Protein AF-A0A956B098-F1 (afdb_monomer)

Sequence (189 aa):
MRRALLALALIGCGGAPGVPSAPAPASRSATVRVPPPVPIDARLVRRLASMPNAVKAAVDPRVGVLWIQVYTDTAGDDPHAGPDGVVRTAERLCGAALTPRLATLQRDLKARHGEGIDPQVTCDDPVCRYPAQMEYDLAGQLTFAHAPVGPRLVQVVQVEGGPVTPEFTSAAYAWAGQQIRALAGGRCP

Foldseek 3Di:
DDDDDDDDDDDDDDDDDDDDDDDDPPPDPPPPPQDPFDDQFVVLLVCLQPDPCSLVVQADQFAAAWEWEWAAQPPPPDPQQDPVRIHTDTDRDHDPRRVVVSVVVSNVSNVCVVPPVVFPFGDDPQKTWTAAPDQQGWTKIWGWDTDSVHTHGHYIYTYRHHPPDPVSVVVRVVVVVVSCVVCPPHTDD

Mean predicted aligned error: 11.61 Å

Radius of gyration: 31.31 Å; Cα contacts (8 Å, |Δi|>4): 283; chains: 1; bounding box: 67×52×110 Å

Nearest PDB structures (foldseek):
  3v5m-assembly1_A  TM=3.652E-01  e=2.842E+00  Klebsiella pneumoniae
  4fh2-assembly1_A  TM=3.760E-01  e=3.426E+00  Klebsiella pneumoniae
  2h10-assembly1_A  TM=2.691E-01  e=1.727E+00  Klebsiella pneumoniae
  1tdl-assembly1_A  TM=3.629E-01  e=4.130E+00  Klebsiella pneumoniae
  3opp-assembly1_A  TM=2.586E-01  e=1.433E+00  Klebsiella pneumoniae

Secondary structure (DSSP, 8-state):
---------------PPPPPPPPPPP-------PPPPPP-SHHHHHHHHHSTTHHHHTS-TTT-EEEEEEEE-SSS--TTB-TTSEEEEEEEE-HHHHHHHHHHHHHHHHHHHHTSS----EEETTEEEE--SSTTSEEEEEEEE--TTS-EEEEEEEEE-S-S-HHHHHHHHHHHHHHHHHTTT----

Structure (mmCIF, N/CA/C/O backbone):
data_AF-A0A956B098-F1
#
_entry.id   AF-A0A956B098-F1
#
loop_
_atom_site.group_PDB
_atom_site.id
_atom_site.type_symbol
_atom_site.label_atom_id
_atom_site.label_alt_id
_atom_site.label_comp_id
_atom_site.label_asym_id
_atom_site.label_entity_id
_atom_site.label_seq_id
_atom_site.pdbx_PDB_ins_code
_atom_site.Cartn_x
_atom_site.Cartn_y
_atom_site.Cartn_z
_atom_site.occupancy
_atom_site.B_iso_or_equiv
_atom_site.auth_seq_id
_atom_site.auth_comp_id
_atom_site.auth_asym_id
_atom_site.auth_atom_id
_atom_site.pdbx_PDB_model_num
ATOM 1 N N . MET A 1 1 ? -13.389 -34.965 91.125 1.00 44.25 1 MET A N 1
ATOM 2 C CA . MET A 1 1 ? -13.017 -34.328 89.842 1.00 44.25 1 MET A CA 1
ATOM 3 C C . MET A 1 1 ? -14.195 -34.407 88.881 1.00 44.25 1 MET A C 1
ATOM 5 O O . MET A 1 1 ? -14.448 -35.488 88.373 1.00 44.25 1 MET A O 1
ATOM 9 N N . ARG A 1 2 ? -14.927 -33.307 88.664 1.00 36.75 2 ARG A N 1
ATOM 10 C CA . ARG A 1 2 ? -15.819 -33.086 87.508 1.00 36.75 2 ARG A CA 1
ATOM 11 C C . ARG A 1 2 ? -16.117 -31.579 87.403 1.00 36.75 2 ARG A C 1
ATOM 13 O O . ARG A 1 2 ? -16.617 -30.982 88.348 1.00 36.75 2 ARG A O 1
ATOM 20 N N . ARG A 1 3 ? -15.691 -31.006 86.269 1.00 43.06 3 ARG A N 1
ATOM 21 C CA . ARG A 1 3 ? -16.050 -29.697 85.670 1.00 43.06 3 ARG A CA 1
ATOM 22 C C . ARG A 1 3 ? -17.565 -29.708 85.340 1.00 43.06 3 ARG A C 1
ATOM 24 O O . ARG A 1 3 ? -18.116 -30.801 85.290 1.00 43.06 3 ARG A O 1
ATOM 31 N N . ALA A 1 4 ? -18.326 -28.643 85.082 1.00 44.56 4 ALA A N 1
ATOM 32 C CA . ALA A 1 4 ? -18.143 -27.260 84.613 1.00 44.56 4 ALA A CA 1
ATOM 33 C C . ALA A 1 4 ? -19.398 -26.461 85.085 1.00 44.56 4 ALA A C 1
ATOM 35 O O . ALA A 1 4 ? -20.441 -27.079 85.275 1.00 44.56 4 ALA A O 1
ATOM 36 N N . LEU A 1 5 ? -19.365 -25.197 85.528 1.00 46.88 5 LEU A N 1
ATOM 37 C CA . LEU A 1 5 ? -19.162 -23.890 84.857 1.00 46.88 5 LEU A CA 1
ATOM 38 C C . LEU A 1 5 ? -20.118 -23.525 83.690 1.00 46.88 5 LEU A C 1
ATOM 40 O O . LEU A 1 5 ? -20.056 -24.138 82.632 1.00 46.88 5 LEU A O 1
ATOM 44 N N . LEU A 1 6 ? -20.852 -22.420 83.947 1.00 46.59 6 LEU A N 1
ATOM 45 C CA . LE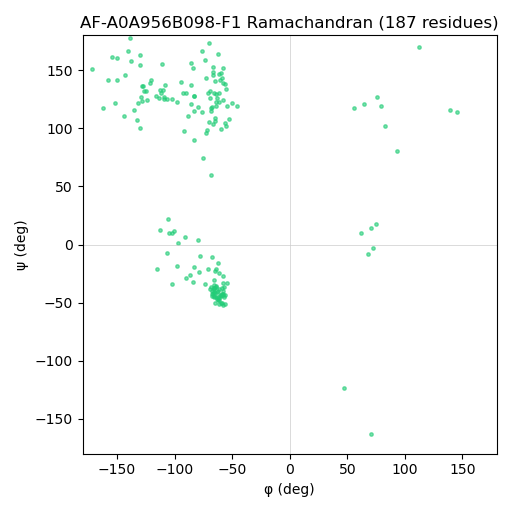U A 1 6 ? -21.567 -21.421 83.111 1.00 46.59 6 LEU A CA 1
ATOM 46 C C . LEU A 1 6 ? -22.772 -21.891 82.268 1.00 46.59 6 LEU A C 1
ATOM 48 O O . LEU A 1 6 ? -22.642 -22.810 81.477 1.00 46.59 6 LEU A O 1
ATOM 52 N N . ALA A 1 7 ? -24.008 -21.384 82.410 1.00 48.94 7 ALA A N 1
ATOM 53 C CA . ALA A 1 7 ? -24.584 -20.028 82.575 1.00 48.94 7 ALA A CA 1
ATOM 54 C C . ALA A 1 7 ? -24.705 -19.203 81.274 1.00 48.94 7 ALA A C 1
ATOM 56 O O . ALA A 1 7 ? -23.689 -18.884 80.669 1.00 48.94 7 ALA A O 1
ATOM 57 N N . LEU A 1 8 ? -25.960 -18.839 80.941 1.00 46.56 8 LEU A N 1
ATOM 58 C CA . LEU A 1 8 ? -26.520 -17.580 80.377 1.00 46.56 8 LEU A CA 1
ATOM 59 C C . LEU A 1 8 ? -27.702 -17.888 79.421 1.00 46.56 8 LEU A C 1
ATOM 61 O O . LEU A 1 8 ? -27.557 -18.676 78.497 1.00 46.56 8 LEU A O 1
ATOM 65 N N . ALA A 1 9 ? -28.934 -17.487 79.772 1.00 45.72 9 ALA A N 1
ATOM 66 C CA . ALA A 1 9 ? -29.613 -16.204 79.465 1.00 45.72 9 ALA A CA 1
ATOM 67 C C . ALA A 1 9 ? -30.262 -16.216 78.057 1.00 45.72 9 ALA A C 1
ATOM 69 O O . ALA A 1 9 ? -29.568 -16.296 77.056 1.00 45.72 9 ALA A O 1
ATOM 70 N N . LEU A 1 10 ? -31.588 -16.404 77.969 1.00 54.94 10 LEU A N 1
ATOM 71 C CA . LEU A 1 10 ? -32.648 -15.374 77.899 1.00 54.94 10 LEU A CA 1
ATOM 72 C C . LEU A 1 10 ? -32.775 -14.687 76.522 1.00 54.94 10 LEU A C 1
ATOM 74 O O . LEU A 1 10 ? -31.824 -14.082 76.046 1.00 54.94 10 LEU A O 1
ATOM 78 N N . ILE A 1 11 ? -34.009 -14.709 75.993 1.00 53.22 11 ILE A N 1
ATOM 79 C CA . ILE A 1 11 ? -34.767 -13.642 75.290 1.00 53.22 11 ILE A CA 1
ATOM 80 C C . ILE A 1 11 ? -35.532 -14.223 74.089 1.00 53.22 11 ILE A C 1
ATOM 82 O O . ILE A 1 11 ? -34.952 -14.712 73.124 1.00 53.22 11 ILE A O 1
ATOM 86 N N . GLY A 1 12 ? -36.863 -14.148 74.169 1.00 47.91 12 GLY A N 1
ATOM 87 C CA . GLY A 1 12 ? -37.760 -14.325 73.033 1.00 47.91 12 GLY A CA 1
ATOM 88 C C . GLY A 1 12 ? -37.967 -13.021 72.260 1.00 47.91 12 GLY A C 1
ATOM 89 O O . GLY A 1 12 ? -37.850 -11.943 72.826 1.00 47.91 12 GLY A O 1
ATOM 90 N N . CYS A 1 13 ? -38.330 -13.153 70.986 1.00 50.22 13 CYS A N 1
ATOM 91 C CA . CYS A 1 13 ? -39.018 -12.170 70.138 1.00 50.22 13 CYS A CA 1
ATOM 92 C C . CYS A 1 13 ? -39.794 -13.021 69.113 1.00 50.22 13 CYS A C 1
ATOM 94 O O . CYS A 1 13 ? -39.222 -13.920 68.510 1.00 50.22 13 CYS A O 1
ATOM 96 N N . GLY A 1 14 ? -41.116 -12.927 68.982 1.00 43.75 14 GLY A N 1
ATOM 97 C CA . GLY A 1 14 ? -41.810 -11.728 68.524 1.00 43.75 14 GLY A CA 1
ATOM 98 C C . GLY A 1 14 ? -41.989 -11.844 67.008 1.00 43.75 14 GLY A C 1
ATOM 99 O O . GLY A 1 14 ? -41.177 -11.324 66.253 1.00 43.75 14 GLY A O 1
ATOM 100 N N . GLY A 1 15 ? -43.001 -12.601 66.570 1.00 40.31 15 GLY A N 1
ATOM 101 C CA . GLY A 1 15 ? -43.320 -12.783 65.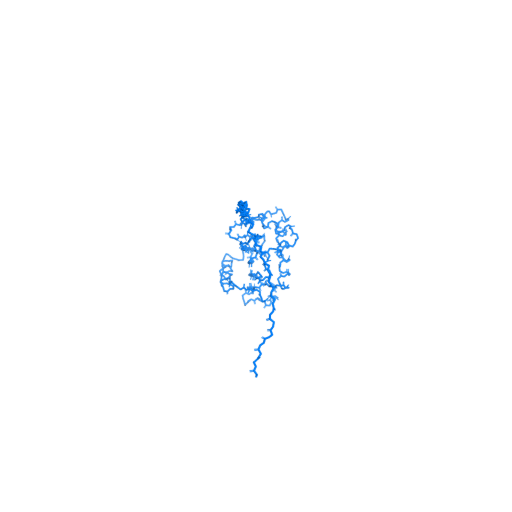153 1.00 40.31 15 GLY A CA 1
ATOM 102 C C . GLY A 1 15 ? -43.837 -11.483 64.543 1.00 40.31 15 GLY A C 1
ATOM 103 O O . GLY A 1 15 ? -44.896 -10.995 64.931 1.00 40.31 15 GLY A O 1
ATOM 104 N N . ALA A 1 16 ? -43.082 -10.921 63.602 1.00 51.78 16 ALA A N 1
ATOM 105 C CA . ALA A 1 16 ? -43.503 -9.778 62.804 1.00 51.78 16 ALA A CA 1
ATOM 106 C C . ALA A 1 16 ? -44.317 -10.253 61.581 1.00 51.78 16 ALA A C 1
ATOM 108 O O . ALA A 1 16 ? -43.923 -11.232 60.940 1.00 51.78 16 ALA A O 1
ATOM 109 N N . PRO A 1 17 ? -45.431 -9.586 61.225 1.00 50.19 17 PRO A N 1
ATOM 110 C CA . PRO A 1 17 ? -46.169 -9.892 60.006 1.00 50.19 17 PRO A CA 1
ATOM 111 C C . PRO A 1 17 ? -45.349 -9.485 58.774 1.00 50.19 17 PRO A C 1
ATOM 113 O O . PRO A 1 17 ? -44.801 -8.385 58.705 1.00 50.19 17 PRO A O 1
ATOM 116 N N . GLY A 1 18 ? -45.255 -10.396 57.803 1.00 42.50 18 GLY A N 1
ATOM 117 C CA . GLY A 1 18 ? -44.532 -10.186 56.553 1.00 42.50 18 GLY A CA 1
ATOM 118 C C . GLY A 1 18 ? -45.145 -9.059 55.721 1.00 42.50 18 GLY A C 1
ATOM 119 O O . GLY A 1 18 ? -46.333 -9.076 55.407 1.00 42.50 18 GLY A O 1
ATOM 120 N N . VAL A 1 19 ? -44.315 -8.085 55.352 1.00 55.59 19 VAL A N 1
ATOM 121 C CA . VAL A 1 19 ? -44.654 -7.041 54.380 1.00 55.59 19 VAL A CA 1
ATOM 122 C C . VAL A 1 19 ? -44.710 -7.686 52.986 1.00 55.59 19 VAL A C 1
ATOM 124 O O . VAL A 1 19 ? -43.762 -8.389 52.625 1.00 55.59 19 VAL A O 1
ATOM 127 N N . PRO A 1 20 ? -45.765 -7.471 52.178 1.00 54.91 20 PRO A N 1
ATOM 128 C CA . PRO A 1 20 ? -45.785 -7.961 50.807 1.00 54.91 20 PRO A CA 1
ATOM 129 C C . PRO A 1 20 ? -44.683 -7.272 49.996 1.00 54.91 20 PRO A C 1
ATOM 131 O O . PRO A 1 20 ? -44.664 -6.048 49.862 1.00 54.91 20 PRO A O 1
ATOM 134 N N . SER A 1 21 ? -43.746 -8.059 49.465 1.00 56.12 21 SER A N 1
ATOM 135 C CA . SER A 1 21 ? -42.711 -7.571 48.556 1.00 56.12 21 SER A CA 1
ATOM 136 C C . SER A 1 21 ? -43.353 -7.004 47.289 1.00 56.12 21 SER A C 1
ATOM 138 O O . SER A 1 21 ? -44.089 -7.700 46.590 1.00 56.12 21 SER A O 1
ATOM 140 N N . ALA A 1 22 ? -43.066 -5.737 46.987 1.00 63.03 22 ALA A N 1
ATOM 141 C CA . ALA A 1 22 ? -43.430 -5.126 45.716 1.00 63.03 22 ALA A CA 1
ATOM 142 C C . ALA A 1 22 ? -42.786 -5.904 44.547 1.00 63.03 22 ALA A C 1
ATOM 144 O O . ALA A 1 22 ? -41.646 -6.363 44.681 1.00 63.03 22 ALA A O 1
ATOM 145 N N . PRO A 1 23 ? -43.477 -6.061 43.402 1.00 58.75 23 PRO A N 1
ATOM 146 C CA . PRO A 1 23 ? -42.908 -6.734 42.242 1.00 58.75 23 PRO A CA 1
ATOM 147 C C . PRO A 1 23 ? -41.667 -5.979 41.753 1.00 58.75 23 PRO A C 1
ATOM 149 O O . PRO A 1 23 ? -41.689 -4.758 41.586 1.00 58.75 23 PRO A O 1
ATOM 152 N N . ALA A 1 24 ? -40.575 -6.716 41.541 1.00 63.91 24 ALA A N 1
ATOM 153 C CA . ALA A 1 24 ? -39.331 -6.166 41.022 1.00 63.91 24 ALA A CA 1
ATOM 154 C C . ALA A 1 24 ? -39.580 -5.463 39.671 1.00 63.91 24 ALA A C 1
ATOM 156 O O . ALA A 1 24 ? -40.321 -5.997 38.839 1.00 63.91 24 ALA A O 1
ATOM 157 N N . PRO A 1 25 ? -38.976 -4.285 39.418 1.00 60.91 25 PRO A N 1
ATOM 158 C CA . PRO A 1 25 ? -39.100 -3.623 38.129 1.00 60.91 25 PRO A CA 1
ATOM 159 C C . PRO A 1 25 ? -38.591 -4.563 37.035 1.00 60.91 25 PRO A C 1
ATOM 161 O O . PRO A 1 25 ? -37.466 -5.061 37.095 1.00 60.91 25 PRO A O 1
ATOM 164 N N . ALA A 1 26 ? -39.445 -4.827 36.044 1.00 58.62 26 ALA A N 1
ATOM 165 C CA . ALA A 1 26 ? -39.098 -5.652 34.899 1.00 58.62 26 ALA A CA 1
ATOM 166 C C . ALA A 1 26 ? -37.828 -5.095 34.242 1.00 58.62 26 ALA A C 1
ATOM 168 O O . ALA A 1 26 ? -37.807 -3.950 33.781 1.00 58.62 26 ALA A O 1
ATOM 169 N N . SER A 1 27 ? -36.771 -5.909 34.208 1.00 58.25 27 SER A N 1
ATOM 170 C CA . SER A 1 27 ? -35.561 -5.614 33.445 1.00 58.25 27 SER A CA 1
ATOM 171 C C . SER A 1 27 ? -35.947 -5.484 31.976 1.00 58.25 27 SER A C 1
ATOM 173 O O . SER A 1 27 ? -36.148 -6.477 31.281 1.00 58.25 27 SER A O 1
ATOM 175 N N . ARG A 1 28 ? -36.092 -4.246 31.495 1.00 59.91 28 ARG A N 1
ATOM 176 C CA . ARG A 1 28 ? -36.175 -3.976 30.061 1.00 59.91 28 ARG A CA 1
ATOM 177 C C . ARG A 1 28 ? -34.815 -4.325 29.476 1.00 59.91 28 ARG A C 1
ATOM 179 O O . ARG A 1 28 ? -33.862 -3.569 29.647 1.00 59.91 28 ARG A O 1
ATOM 186 N N . SER A 1 29 ? -34.727 -5.468 28.801 1.00 54.62 29 SER A N 1
ATOM 187 C CA . SER A 1 29 ? -33.615 -5.769 27.906 1.00 54.62 29 SER A CA 1
ATOM 188 C C . SER A 1 29 ? -33.521 -4.637 26.890 1.00 54.62 29 SER A C 1
ATOM 190 O O . SER A 1 29 ? -34.333 -4.540 25.972 1.00 54.62 29 SER A O 1
ATOM 192 N N . ALA A 1 30 ? -32.565 -3.732 27.089 1.00 63.25 30 ALA A N 1
ATOM 193 C CA . ALA A 1 30 ? -32.237 -2.741 26.086 1.00 63.25 30 ALA A CA 1
ATOM 194 C C . ALA A 1 30 ? -31.677 -3.504 24.885 1.00 63.25 30 ALA A C 1
ATOM 196 O O . ALA A 1 30 ? -30.583 -4.062 24.945 1.00 63.25 30 ALA A O 1
ATOM 197 N N . THR A 1 31 ? -32.444 -3.566 23.800 1.00 55.84 31 THR A N 1
ATOM 198 C CA . THR A 1 31 ? -31.924 -3.967 22.494 1.00 55.84 31 THR A CA 1
ATOM 199 C C . THR A 1 31 ? -30.766 -3.037 22.155 1.00 55.84 31 THR A C 1
ATOM 201 O O . THR A 1 31 ? -30.975 -1.865 21.834 1.00 55.84 31 THR A O 1
ATOM 204 N N . VAL A 1 32 ? -29.538 -3.546 22.270 1.00 67.94 32 VAL A N 1
ATOM 205 C CA . VAL A 1 32 ? -28.334 -2.842 21.833 1.00 67.94 32 VAL A CA 1
ATOM 206 C C . VAL A 1 32 ? -28.439 -2.709 20.321 1.00 67.94 32 VAL A C 1
ATOM 208 O O . VAL A 1 32 ? -28.325 -3.688 19.585 1.00 67.94 32 VAL A O 1
ATOM 211 N N . ARG A 1 33 ? -28.728 -1.496 19.849 1.00 60.78 33 ARG A N 1
ATOM 212 C CA . ARG A 1 33 ? -28.797 -1.201 18.421 1.00 60.78 33 ARG A CA 1
ATOM 213 C C . ARG A 1 33 ? -27.369 -1.221 17.883 1.00 60.78 33 ARG A C 1
ATOM 215 O O . ARG A 1 33 ? -26.631 -0.257 18.065 1.00 60.78 33 ARG A O 1
ATOM 222 N N . VAL A 1 34 ? -26.967 -2.338 17.279 1.00 66.12 34 VAL A N 1
ATOM 223 C CA . VAL A 1 34 ? -25.668 -2.445 16.608 1.00 66.12 34 VAL A CA 1
ATOM 224 C C . VAL A 1 34 ? -25.713 -1.518 15.389 1.00 66.12 34 VAL A C 1
ATOM 226 O O . VAL A 1 34 ? -26.597 -1.691 14.544 1.00 66.12 34 VAL A O 1
ATOM 229 N N . PRO A 1 35 ? -24.850 -0.490 15.304 1.00 64.06 35 PRO A N 1
ATOM 230 C CA . PRO A 1 35 ? -24.803 0.361 14.125 1.00 64.06 35 PRO A CA 1
ATOM 231 C C . PRO A 1 35 ? -24.431 -0.480 12.892 1.00 64.06 35 PRO A C 1
ATOM 233 O O . PRO A 1 35 ? -23.673 -1.445 13.024 1.00 64.06 35 PRO A O 1
ATOM 236 N N . PRO A 1 36 ? -24.954 -0.145 11.698 1.00 72.06 36 PRO A N 1
ATOM 237 C CA . PRO A 1 36 ? -24.564 -0.837 10.477 1.00 72.06 36 PRO A CA 1
ATOM 238 C C . PRO A 1 36 ? -23.049 -0.698 10.247 1.00 72.06 36 PRO A C 1
ATOM 240 O O . PRO A 1 36 ? -22.471 0.331 10.621 1.00 72.06 36 PRO A O 1
ATOM 243 N N . PRO A 1 37 ? -22.397 -1.708 9.641 1.00 78.19 37 PRO A N 1
ATOM 244 C CA . PRO A 1 37 ? -20.979 -1.628 9.328 1.00 78.19 37 PRO A CA 1
ATOM 245 C C . PRO A 1 37 ? -20.710 -0.423 8.423 1.00 78.19 37 PRO A C 1
ATOM 247 O O . PRO A 1 37 ? -21.481 -0.115 7.512 1.00 78.19 37 PRO A O 1
ATOM 250 N N . VAL A 1 38 ? -19.617 0.284 8.700 1.00 84.50 38 VAL A N 1
ATOM 251 C CA . VAL A 1 38 ? -19.190 1.414 7.873 1.00 84.50 38 VAL A CA 1
ATOM 252 C C . VAL A 1 38 ? -18.725 0.864 6.520 1.00 84.50 38 VAL A C 1
ATOM 254 O O . VAL A 1 38 ? -17.845 0.003 6.507 1.00 84.50 38 VAL A O 1
ATOM 257 N N . PRO A 1 39 ? -19.268 1.352 5.391 1.00 88.19 39 PRO A N 1
ATOM 258 C CA . PRO A 1 39 ? -18.914 0.833 4.077 1.00 88.19 39 PRO A CA 1
ATOM 259 C C . PRO A 1 39 ? -17.456 1.141 3.718 1.00 88.19 39 PRO A C 1
ATOM 261 O O . PRO A 1 39 ? -16.921 2.205 4.054 1.00 88.19 39 PRO A O 1
ATOM 264 N N . ILE A 1 40 ? -16.834 0.208 2.995 1.00 92.25 40 ILE A N 1
ATOM 265 C CA . ILE A 1 40 ? -15.535 0.391 2.346 1.00 92.25 40 ILE A CA 1
ATOM 266 C C . ILE A 1 40 ? -15.808 0.880 0.925 1.00 92.25 40 ILE A C 1
ATOM 268 O O . ILE A 1 40 ? -16.149 0.111 0.033 1.00 92.25 40 ILE A O 1
ATOM 272 N N . ASP A 1 41 ? -15.715 2.192 0.737 1.00 91.50 41 ASP A N 1
ATOM 273 C CA . ASP A 1 41 ? -16.040 2.862 -0.517 1.00 91.50 41 ASP A CA 1
ATOM 274 C C . ASP A 1 41 ? -15.019 3.964 -0.854 1.00 91.50 41 ASP A C 1
ATOM 276 O O . ASP A 1 41 ? -14.100 4.277 -0.090 1.00 91.50 41 ASP A O 1
ATOM 280 N N . ALA A 1 42 ? -15.195 4.613 -2.005 1.00 89.12 42 ALA A N 1
ATOM 281 C CA . ALA A 1 42 ? -14.328 5.718 -2.405 1.00 89.12 42 ALA A CA 1
ATOM 282 C C . ALA A 1 42 ? -14.379 6.903 -1.414 1.00 89.12 42 ALA A C 1
ATOM 284 O O . ALA A 1 42 ? -13.417 7.665 -1.316 1.00 89.12 42 ALA A O 1
ATOM 285 N N . ARG A 1 43 ? -15.465 7.070 -0.635 1.00 90.31 43 ARG A N 1
ATOM 286 C CA . ARG A 1 43 ? -15.548 8.115 0.404 1.00 90.31 43 ARG A CA 1
ATOM 287 C C . ARG A 1 43 ? -14.600 7.808 1.555 1.00 90.31 43 ARG A C 1
ATOM 289 O O . ARG A 1 43 ? -13.989 8.739 2.077 1.00 90.31 43 ARG A O 1
ATOM 296 N N . LEU A 1 44 ? -14.452 6.540 1.942 1.00 91.94 44 LEU A N 1
ATOM 297 C CA . LEU A 1 44 ? -13.447 6.122 2.915 1.00 91.94 44 LEU A CA 1
ATOM 298 C C . LEU A 1 44 ? -12.046 6.513 2.444 1.00 91.94 44 LEU A C 1
ATOM 300 O O . LEU A 1 44 ? -11.344 7.196 3.185 1.00 91.94 44 LEU A O 1
ATOM 304 N N . VAL A 1 45 ? -11.665 6.151 1.217 1.00 91.56 45 VAL A N 1
ATOM 305 C CA . VAL A 1 45 ? -10.327 6.460 0.682 1.00 91.56 45 VAL A CA 1
ATOM 306 C C . VAL A 1 45 ? -10.096 7.970 0.583 1.00 91.56 45 VAL A C 1
ATOM 308 O O . VAL A 1 45 ? -9.036 8.445 0.983 1.00 91.56 45 VAL A O 1
ATOM 311 N N . ARG A 1 46 ? -11.104 8.752 0.172 1.00 89.69 46 ARG A N 1
ATOM 312 C CA . ARG A 1 46 ? -11.028 10.224 0.208 1.00 89.69 46 ARG A CA 1
ATOM 313 C C . ARG A 1 46 ? -10.805 10.764 1.618 1.00 89.69 46 ARG A C 1
ATOM 315 O O . ARG A 1 46 ? -9.938 11.605 1.812 1.00 89.69 46 ARG A O 1
ATOM 322 N N . ARG A 1 47 ? -11.519 10.256 2.631 1.00 90.44 47 ARG A N 1
ATOM 323 C CA . ARG A 1 47 ? -11.262 10.651 4.031 1.00 90.44 47 ARG A CA 1
ATOM 324 C C . ARG A 1 47 ? -9.837 10.318 4.456 1.00 90.44 47 ARG A C 1
ATOM 326 O O . ARG A 1 47 ? -9.198 11.156 5.087 1.00 90.44 47 ARG A O 1
ATOM 333 N N . LEU A 1 48 ? -9.347 9.128 4.095 1.00 91.94 48 LEU A N 1
ATOM 334 C CA . LEU A 1 48 ? -7.964 8.741 4.357 1.00 91.94 48 LEU A CA 1
ATOM 335 C C . LEU A 1 48 ? -6.994 9.726 3.705 1.00 91.94 48 LEU A C 1
ATOM 337 O O . LEU A 1 48 ? -6.066 10.129 4.380 1.00 91.94 48 LEU A O 1
ATOM 341 N N . ALA A 1 49 ? -7.231 10.166 2.467 1.00 90.56 49 ALA A N 1
ATOM 342 C CA . ALA A 1 49 ? -6.387 11.126 1.751 1.00 90.56 49 ALA A CA 1
ATOM 343 C C . ALA A 1 49 ? -6.406 12.551 2.344 1.00 90.56 49 ALA A C 1
ATOM 345 O O . ALA A 1 49 ? -5.368 13.215 2.401 1.00 90.56 49 ALA A O 1
ATOM 346 N N . SER A 1 50 ? -7.571 13.035 2.783 1.00 88.38 50 SER A N 1
ATOM 347 C CA . SER A 1 50 ? -7.761 14.442 3.170 1.00 88.38 50 SER A CA 1
ATOM 348 C C . SER A 1 50 ? -7.474 14.732 4.643 1.00 88.38 50 SER A C 1
ATOM 350 O O . SER A 1 50 ? -7.103 15.856 4.984 1.00 88.38 50 SER A O 1
ATOM 352 N N . MET A 1 51 ? -7.670 13.758 5.535 1.00 89.88 51 MET A N 1
ATOM 353 C CA . MET A 1 51 ? -7.547 13.973 6.978 1.00 89.88 51 MET A CA 1
ATOM 354 C C . MET A 1 51 ? -6.132 13.646 7.482 1.00 89.88 51 MET A C 1
ATOM 356 O O . MET A 1 51 ? -5.628 12.548 7.229 1.00 89.88 51 MET A O 1
ATOM 360 N N . PRO A 1 52 ? -5.492 14.538 8.262 1.00 88.56 52 PRO A N 1
ATOM 361 C CA . PRO A 1 52 ? -4.206 14.244 8.884 1.00 88.56 52 PRO A CA 1
ATOM 362 C C . PRO A 1 52 ? -4.264 12.965 9.726 1.00 88.56 52 PRO A C 1
ATOM 364 O O . PRO A 1 52 ? -5.177 12.783 10.528 1.00 88.56 52 PRO A O 1
ATOM 367 N N . ASN A 1 53 ? -3.262 12.096 9.575 1.00 88.50 53 ASN A N 1
ATOM 368 C CA . ASN A 1 53 ? -3.121 10.832 10.310 1.00 88.50 53 ASN A CA 1
ATOM 369 C C . ASN A 1 53 ? -4.242 9.798 10.095 1.00 88.50 53 ASN A C 1
ATOM 371 O O . ASN A 1 53 ? -4.253 8.785 10.797 1.00 88.50 53 ASN A O 1
ATOM 375 N N . ALA A 1 54 ? -5.159 9.989 9.144 1.00 92.25 54 ALA A N 1
ATOM 376 C CA . ALA A 1 54 ? -6.278 9.067 8.958 1.00 92.25 54 ALA A CA 1
ATOM 377 C C . ALA A 1 54 ? -5.829 7.676 8.491 1.00 92.25 54 ALA A C 1
ATOM 379 O O . ALA A 1 54 ? -6.325 6.676 9.007 1.00 92.25 54 ALA A O 1
ATOM 380 N N . VAL A 1 55 ? -4.823 7.595 7.612 1.00 94.25 55 VAL A N 1
ATOM 381 C CA . VAL A 1 55 ? -4.192 6.318 7.233 1.00 94.25 55 VAL A CA 1
ATOM 382 C C . VAL A 1 55 ? -3.623 5.591 8.456 1.00 94.25 55 VAL A C 1
ATOM 384 O O . VAL A 1 55 ? -3.860 4.400 8.634 1.00 94.25 55 VAL A O 1
ATOM 387 N N . LYS A 1 56 ? -2.943 6.311 9.359 1.00 94.38 56 LYS A N 1
ATOM 388 C CA . LYS A 1 56 ? -2.416 5.736 10.608 1.00 94.38 56 LYS A CA 1
ATOM 389 C C . LYS A 1 56 ? -3.525 5.273 11.547 1.00 94.38 56 LYS A C 1
ATOM 391 O O . LYS A 1 56 ? -3.421 4.193 12.120 1.00 94.38 56 LYS A O 1
ATOM 396 N N . ALA A 1 57 ? -4.590 6.057 11.682 1.00 93.81 57 ALA A N 1
ATOM 397 C CA . ALA A 1 57 ? -5.741 5.704 12.505 1.00 93.81 57 ALA A CA 1
ATOM 398 C C . ALA A 1 57 ? -6.501 4.478 11.974 1.00 93.81 57 ALA A C 1
ATOM 400 O O . ALA A 1 57 ? -7.182 3.811 12.750 1.00 93.81 57 ALA A O 1
ATOM 401 N N . ALA A 1 58 ? -6.380 4.165 10.680 1.00 95.12 58 ALA A N 1
ATOM 402 C CA . ALA A 1 58 ? -6.994 2.995 10.066 1.00 95.12 58 ALA A CA 1
ATOM 403 C C . ALA A 1 58 ? -6.242 1.684 10.351 1.00 95.12 58 ALA A C 1
ATOM 405 O O . ALA A 1 58 ? -6.789 0.625 10.073 1.00 95.12 58 ALA A O 1
ATOM 406 N N . VAL A 1 59 ? -5.039 1.700 10.925 1.00 96.06 59 VAL A N 1
ATOM 407 C CA . VAL A 1 59 ? -4.276 0.471 11.193 1.00 96.06 59 VAL A CA 1
ATOM 408 C C . VAL A 1 59 ? -4.511 -0.039 12.615 1.00 96.06 59 VAL A C 1
ATOM 410 O O . VAL A 1 59 ? -4.541 0.739 13.567 1.00 96.06 59 VAL A O 1
ATOM 413 N N . ASP A 1 60 ? -4.629 -1.360 12.773 1.00 94.5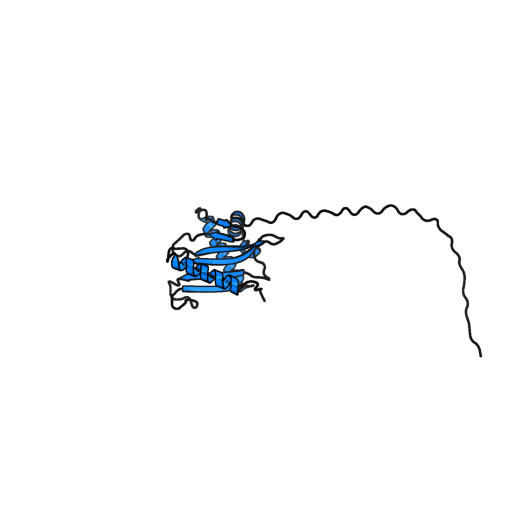0 60 ASP A N 1
ATOM 414 C CA . ASP A 1 60 ? -4.494 -2.009 14.081 1.00 94.50 60 ASP A CA 1
ATOM 415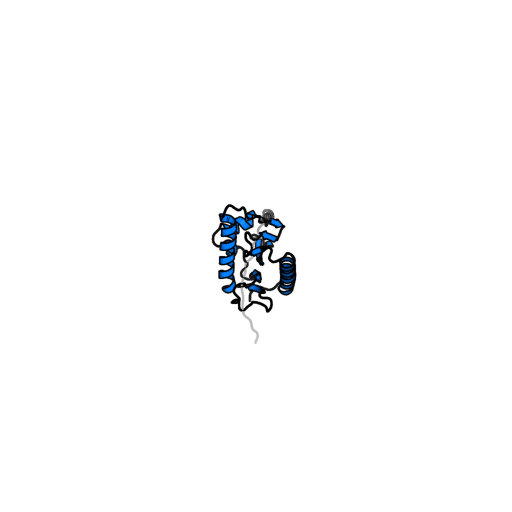 C C . ASP A 1 60 ? -3.001 -2.234 14.402 1.00 94.50 60 ASP A C 1
ATOM 417 O O . ASP A 1 60 ? -2.346 -3.029 13.720 1.00 94.50 60 ASP A O 1
ATOM 421 N N . PRO A 1 61 ? -2.437 -1.584 15.438 1.00 91.56 61 PRO A N 1
ATOM 422 C CA . PRO A 1 61 ? -1.018 -1.708 15.768 1.00 91.56 61 PRO A CA 1
ATOM 423 C C . PRO A 1 61 ? -0.597 -3.122 16.197 1.00 91.56 61 PRO A C 1
ATOM 425 O O . PRO A 1 61 ? 0.586 -3.435 16.114 1.00 91.56 61 PRO A O 1
ATOM 428 N N . ARG A 1 62 ? -1.528 -3.981 16.641 1.00 91.81 62 ARG A N 1
ATOM 429 C CA . ARG A 1 62 ? -1.234 -5.375 17.027 1.00 91.81 62 ARG A CA 1
ATOM 430 C C . ARG A 1 62 ? -1.102 -6.302 15.820 1.00 91.81 62 ARG A C 1
ATOM 432 O O . ARG A 1 62 ? -0.486 -7.360 15.910 1.00 91.81 62 ARG A O 1
ATOM 439 N N . VAL A 1 63 ? -1.714 -5.932 14.698 1.00 92.81 63 VAL A N 1
ATOM 440 C CA . VAL A 1 63 ? -1.722 -6.737 13.467 1.00 92.81 63 VAL A CA 1
ATOM 441 C C . VAL A 1 63 ? -0.729 -6.189 12.441 1.00 92.81 63 VAL A C 1
ATOM 443 O O . VAL A 1 63 ? -0.119 -6.966 11.700 1.00 92.81 63 VAL A O 1
ATOM 446 N N . GLY A 1 64 ? -0.549 -4.867 12.414 1.00 94.62 64 GLY A N 1
ATOM 447 C CA . GLY A 1 64 ? 0.253 -4.179 11.408 1.00 94.62 64 GLY A CA 1
ATOM 448 C C . GLY A 1 64 ? -0.411 -4.188 10.033 1.00 94.62 64 GLY A C 1
ATOM 449 O O . GLY A 1 64 ? -1.605 -4.461 9.901 1.00 94.62 64 GLY A O 1
ATOM 450 N N . VAL A 1 65 ? 0.378 -3.899 9.000 1.00 97.00 65 VAL A N 1
ATOM 451 C CA . VAL A 1 65 ? -0.068 -3.903 7.597 1.00 97.00 65 VAL A CA 1
ATOM 452 C C . VAL A 1 65 ? 0.829 -4.830 6.795 1.00 97.00 65 VAL A C 1
ATOM 454 O O . VAL A 1 65 ? 2.051 -4.742 6.897 1.00 97.00 65 VAL A O 1
ATOM 457 N N . LEU A 1 66 ? 0.234 -5.705 5.984 1.00 97.38 66 LEU A N 1
ATOM 458 C CA . LEU A 1 66 ? 0.976 -6.422 4.952 1.00 97.38 66 LEU A CA 1
ATOM 459 C C . LEU A 1 66 ? 1.248 -5.468 3.785 1.00 97.38 66 LEU A C 1
ATOM 461 O O . LEU A 1 66 ? 0.316 -5.022 3.117 1.00 97.38 66 LEU A O 1
ATOM 465 N N . TRP A 1 67 ? 2.513 -5.147 3.562 1.00 97.12 67 TRP A N 1
ATOM 466 C CA . TRP A 1 67 ? 2.960 -4.215 2.542 1.00 97.12 67 TRP A CA 1
ATOM 467 C C . TRP A 1 67 ? 3.672 -4.963 1.426 1.00 97.12 67 TRP A C 1
ATOM 469 O O . TRP A 1 67 ? 4.610 -5.715 1.685 1.00 97.12 67 TRP A O 1
ATOM 479 N N . ILE A 1 68 ? 3.211 -4.775 0.194 1.00 97.19 68 ILE A N 1
ATOM 480 C CA . ILE A 1 68 ? 3.750 -5.446 -0.985 1.00 97.19 68 ILE A CA 1
ATOM 481 C C . ILE A 1 68 ? 4.060 -4.395 -2.042 1.00 97.19 68 ILE A C 1
ATOM 483 O O . ILE A 1 68 ? 3.183 -3.602 -2.387 1.00 97.19 68 ILE A O 1
ATOM 487 N N . GLN A 1 69 ? 5.287 -4.398 -2.559 1.00 95.56 69 GLN A N 1
ATOM 488 C CA . GLN A 1 69 ? 5.707 -3.513 -3.646 1.00 95.56 69 GLN A CA 1
ATOM 489 C C . GLN A 1 69 ? 6.347 -4.315 -4.776 1.00 95.56 69 GLN A C 1
ATOM 491 O O . GLN A 1 69 ? 7.151 -5.215 -4.525 1.00 95.56 69 GLN A O 1
ATOM 496 N N . VAL A 1 70 ? 5.978 -3.976 -6.012 1.00 94.69 70 VAL A N 1
ATOM 497 C CA . VAL A 1 70 ? 6.602 -4.496 -7.232 1.00 94.69 70 VAL A CA 1
ATOM 498 C C . VAL A 1 70 ? 6.837 -3.344 -8.204 1.00 94.69 70 VAL A C 1
ATOM 500 O O . VAL A 1 70 ? 5.875 -2.727 -8.659 1.00 94.69 70 VAL A O 1
ATOM 503 N N . TYR A 1 71 ? 8.096 -3.048 -8.513 1.00 92.19 71 TYR A N 1
ATOM 504 C CA . TYR A 1 71 ? 8.478 -1.980 -9.442 1.00 92.19 71 TYR A CA 1
ATOM 505 C C . TYR A 1 71 ? 9.837 -2.262 -10.076 1.00 92.19 71 TYR A C 1
ATOM 507 O O . TYR A 1 71 ? 10.614 -3.071 -9.568 1.00 92.19 71 TYR A O 1
ATOM 515 N N . THR A 1 72 ? 10.111 -1.597 -11.186 1.00 90.44 72 THR A N 1
ATOM 516 C CA . THR A 1 72 ? 11.398 -1.647 -11.874 1.00 90.44 72 THR A CA 1
ATOM 517 C C . THR A 1 72 ? 12.367 -0.671 -11.213 1.00 90.44 72 THR A C 1
ATOM 519 O O . THR A 1 72 ? 12.056 0.507 -11.050 1.00 90.44 72 THR A O 1
ATOM 522 N N . ASP A 1 73 ? 13.552 -1.140 -10.833 1.00 88.44 73 ASP A N 1
ATOM 523 C CA . ASP A 1 73 ? 14.640 -0.267 -10.404 1.00 88.44 73 ASP A CA 1
ATOM 524 C C . ASP A 1 73 ? 15.384 0.266 -11.630 1.00 88.44 73 ASP A C 1
ATOM 526 O O . ASP A 1 73 ? 16.335 -0.329 -12.134 1.00 88.44 73 ASP A O 1
ATOM 530 N N . THR A 1 74 ? 14.927 1.410 -12.132 1.00 81.38 74 THR A N 1
ATOM 531 C CA . THR A 1 74 ? 15.542 2.072 -13.287 1.00 81.38 74 THR A CA 1
ATOM 532 C C . THR A 1 74 ? 16.907 2.684 -12.976 1.00 81.38 74 THR A C 1
ATOM 534 O O . THR A 1 74 ? 17.669 2.953 -13.901 1.00 81.38 74 THR A O 1
ATOM 537 N N . ALA A 1 75 ? 17.201 2.958 -11.700 1.00 82.88 75 ALA A N 1
ATOM 538 C CA . ALA A 1 75 ? 18.460 3.568 -11.278 1.00 82.88 75 ALA A CA 1
ATOM 539 C C . ALA A 1 75 ? 19.560 2.518 -11.048 1.00 82.88 75 ALA A C 1
ATOM 541 O O . ALA A 1 75 ? 20.736 2.827 -11.219 1.00 82.88 75 ALA A O 1
ATOM 542 N N . GLY A 1 76 ? 19.179 1.278 -10.724 1.00 83.19 76 GLY A N 1
ATOM 543 C CA . GLY A 1 76 ? 20.111 0.191 -10.415 1.00 83.19 76 GLY A CA 1
ATOM 544 C C . GLY A 1 76 ? 20.746 0.313 -9.027 1.00 83.19 76 GLY A C 1
ATOM 545 O O . GLY A 1 76 ? 21.787 -0.295 -8.777 1.00 83.19 76 GLY A O 1
ATOM 546 N N . ASP A 1 77 ? 20.144 1.117 -8.150 1.00 87.62 77 ASP A N 1
ATOM 547 C CA . ASP A 1 77 ? 20.662 1.450 -6.823 1.00 87.62 77 ASP A CA 1
ATOM 548 C C . ASP A 1 77 ? 19.888 0.748 -5.691 1.00 87.62 77 ASP A C 1
ATOM 550 O O . ASP A 1 77 ? 20.283 0.835 -4.523 1.00 87.62 77 ASP A O 1
ATOM 554 N N . ASP A 1 78 ? 18.778 0.064 -5.994 1.00 87.31 78 ASP A N 1
ATOM 555 C CA . ASP A 1 78 ? 17.953 -0.585 -4.982 1.00 87.31 78 ASP A CA 1
ATOM 556 C C . ASP A 1 78 ? 18.571 -1.932 -4.558 1.00 87.31 78 ASP A C 1
ATOM 558 O O . ASP A 1 78 ? 18.677 -2.863 -5.362 1.00 87.31 78 ASP A O 1
ATOM 562 N N . PRO A 1 79 ? 18.949 -2.105 -3.276 1.00 87.94 79 PRO A N 1
ATOM 563 C CA . PRO A 1 79 ? 19.572 -3.341 -2.800 1.00 87.94 79 PRO A CA 1
ATOM 564 C C . PRO A 1 79 ? 18.625 -4.551 -2.825 1.00 87.94 79 PRO A C 1
ATOM 566 O O . PRO A 1 79 ? 19.064 -5.680 -2.605 1.00 87.94 79 PRO A O 1
ATOM 569 N N . HIS A 1 80 ? 17.328 -4.332 -3.049 1.00 87.75 80 HIS A N 1
ATOM 570 C CA . HIS A 1 80 ? 16.316 -5.371 -3.192 1.00 87.75 80 HIS A CA 1
ATOM 571 C C . HIS A 1 80 ? 16.011 -5.713 -4.656 1.00 87.75 80 HIS A C 1
ATOM 573 O O . HIS A 1 80 ? 15.143 -6.559 -4.902 1.00 87.75 80 HIS A O 1
ATOM 579 N N . ALA A 1 81 ? 16.684 -5.077 -5.621 1.00 89.25 81 ALA A N 1
ATOM 580 C CA . ALA A 1 81 ? 16.509 -5.381 -7.032 1.00 89.25 81 ALA A CA 1
ATOM 581 C C . ALA A 1 81 ? 16.951 -6.820 -7.335 1.00 89.25 81 ALA A C 1
ATOM 583 O O . ALA A 1 81 ? 18.038 -7.271 -6.963 1.00 89.25 81 ALA A O 1
ATOM 584 N N . GLY A 1 82 ? 16.076 -7.563 -8.012 1.00 87.81 82 GLY A N 1
ATOM 585 C CA . GLY A 1 82 ? 16.410 -8.870 -8.555 1.00 87.81 82 GLY A CA 1
ATOM 586 C C . GLY A 1 82 ? 17.388 -8.776 -9.733 1.00 87.81 82 GLY A C 1
ATOM 587 O O . GLY A 1 82 ? 17.658 -7.691 -10.249 1.00 87.81 82 GLY A O 1
ATOM 588 N N . PRO A 1 83 ? 17.882 -9.922 -10.234 1.00 87.38 83 PRO A N 1
ATOM 589 C CA . PRO A 1 83 ? 18.739 -9.964 -11.424 1.00 87.38 83 PRO A CA 1
ATOM 590 C C . PRO A 1 83 ? 18.046 -9.444 -12.695 1.00 87.38 83 PRO A C 1
ATOM 592 O O . PRO A 1 83 ? 18.708 -9.174 -13.691 1.00 87.38 83 PRO A O 1
ATOM 595 N N . ASP A 1 84 ? 16.719 -9.326 -12.672 1.00 87.25 84 ASP A N 1
ATOM 596 C CA . ASP A 1 84 ? 15.882 -8.768 -13.730 1.00 87.25 84 ASP A CA 1
ATOM 597 C C . ASP A 1 84 ? 15.631 -7.257 -13.576 1.00 87.25 84 ASP A C 1
ATOM 599 O O . ASP A 1 84 ? 14.826 -6.703 -14.319 1.00 87.25 84 ASP A O 1
ATOM 603 N N . GLY A 1 85 ? 16.283 -6.592 -12.615 1.00 89.19 85 GLY A N 1
ATOM 604 C CA . GLY A 1 85 ? 16.080 -5.167 -12.337 1.00 89.19 85 GLY A CA 1
ATOM 605 C C . GLY A 1 85 ? 14.720 -4.857 -11.710 1.00 89.19 85 GLY A C 1
ATOM 606 O O . GLY A 1 85 ? 14.307 -3.704 -11.680 1.00 89.19 85 GLY A O 1
ATOM 607 N N . VAL A 1 86 ? 13.997 -5.869 -11.220 1.00 91.69 86 VAL A N 1
ATOM 608 C CA . VAL A 1 86 ? 12.683 -5.690 -10.596 1.00 91.69 86 VAL A CA 1
ATOM 609 C C . VAL A 1 86 ? 12.805 -5.878 -9.093 1.00 91.69 86 VAL A C 1
ATOM 611 O O . VAL A 1 86 ? 13.238 -6.924 -8.602 1.00 91.69 86 VAL A O 1
ATOM 614 N N . VAL A 1 87 ? 12.351 -4.879 -8.349 1.00 93.00 87 VAL A N 1
ATOM 615 C CA . VAL A 1 87 ? 12.214 -4.936 -6.900 1.00 93.00 87 VAL A CA 1
ATOM 616 C C . VAL A 1 87 ? 10.895 -5.612 -6.559 1.00 93.00 87 VAL A C 1
ATOM 618 O O . VAL A 1 87 ? 9.832 -5.234 -7.053 1.00 93.00 87 VAL A O 1
ATOM 621 N N . ARG A 1 88 ? 10.958 -6.632 -5.700 1.00 94.62 88 ARG A N 1
ATOM 622 C CA . ARG A 1 88 ? 9.788 -7.359 -5.194 1.00 94.62 88 ARG A CA 1
ATOM 623 C C . ARG A 1 88 ? 9.905 -7.510 -3.688 1.00 94.62 88 ARG A C 1
ATOM 625 O O . ARG A 1 88 ? 10.695 -8.315 -3.204 1.00 94.62 88 ARG A O 1
ATOM 632 N N . THR A 1 89 ? 9.104 -6.758 -2.943 1.00 95.81 89 THR A N 1
ATOM 633 C CA . THR A 1 89 ? 9.102 -6.802 -1.476 1.00 95.81 89 THR A CA 1
ATOM 634 C C . THR A 1 89 ? 7.722 -7.170 -0.951 1.00 95.81 89 THR A C 1
ATOM 636 O O . THR A 1 89 ? 6.698 -6.757 -1.494 1.00 95.81 89 THR A O 1
ATOM 639 N N . ALA A 1 90 ? 7.691 -8.013 0.078 1.00 96.56 90 ALA A N 1
ATOM 640 C CA . ALA A 1 90 ? 6.476 -8.398 0.780 1.00 96.56 90 ALA A CA 1
ATOM 641 C C . ALA A 1 90 ? 6.800 -8.560 2.262 1.00 96.56 90 ALA A C 1
ATOM 643 O O . ALA A 1 90 ? 7.518 -9.476 2.659 1.00 96.56 90 ALA A O 1
ATOM 644 N N . GLU A 1 91 ? 6.287 -7.652 3.082 1.00 95.44 91 GLU A N 1
ATOM 645 C CA . GLU A 1 91 ? 6.643 -7.570 4.492 1.00 95.44 91 GLU A CA 1
ATOM 646 C C . GLU A 1 91 ? 5.446 -7.185 5.355 1.00 95.44 91 GLU A C 1
ATOM 648 O O . GLU A 1 91 ? 4.577 -6.406 4.962 1.00 95.44 91 GLU A O 1
ATOM 653 N N . ARG A 1 92 ? 5.394 -7.726 6.575 1.00 96.19 92 ARG A N 1
ATOM 654 C CA . ARG A 1 92 ? 4.458 -7.246 7.589 1.00 96.19 92 ARG A CA 1
ATOM 655 C C . ARG A 1 92 ? 5.114 -6.116 8.361 1.00 96.19 92 ARG A C 1
ATOM 657 O O . ARG A 1 92 ? 6.034 -6.336 9.142 1.00 96.19 92 ARG A O 1
ATOM 664 N N . LEU A 1 93 ? 4.602 -4.912 8.162 1.00 95.44 93 LEU A N 1
ATOM 665 C CA . LEU A 1 93 ? 5.113 -3.718 8.805 1.00 95.44 93 LEU A CA 1
ATOM 666 C C . LEU A 1 93 ? 4.415 -3.461 10.137 1.00 95.44 93 LEU A C 1
ATOM 668 O O . LEU A 1 93 ? 3.184 -3.409 10.223 1.00 95.44 93 LEU A O 1
ATOM 672 N N . CYS A 1 94 ? 5.236 -3.238 11.161 1.00 94.81 94 CYS A N 1
ATOM 673 C CA . CYS A 1 94 ? 4.826 -3.045 12.547 1.00 94.81 94 CYS A CA 1
ATOM 674 C C . CYS A 1 94 ? 5.481 -1.797 13.153 1.00 94.81 94 CYS A C 1
ATOM 676 O O . CYS A 1 94 ? 6.562 -1.376 12.735 1.00 94.81 94 CYS A O 1
ATOM 678 N N . GLY A 1 95 ? 4.828 -1.210 14.161 1.00 91.62 95 GLY A N 1
ATOM 679 C CA . GLY A 1 95 ? 5.396 -0.159 15.013 1.00 91.62 95 GLY A CA 1
ATOM 680 C C . GLY A 1 95 ? 6.103 0.980 14.262 1.00 91.62 95 GLY A C 1
ATOM 681 O O . GLY A 1 95 ? 5.512 1.666 13.423 1.00 91.62 95 GLY A O 1
ATOM 682 N N . ALA A 1 96 ? 7.378 1.199 14.593 1.00 91.25 96 ALA A N 1
ATOM 683 C CA . ALA A 1 96 ? 8.180 2.290 14.042 1.00 91.25 96 ALA A CA 1
ATOM 684 C C . ALA A 1 96 ? 8.443 2.142 12.534 1.00 91.25 96 ALA A C 1
ATOM 686 O O . ALA A 1 96 ? 8.365 3.138 11.820 1.00 91.25 96 ALA A O 1
ATOM 687 N N . ALA A 1 97 ? 8.667 0.918 12.041 1.00 90.94 97 ALA A N 1
ATOM 688 C CA . ALA A 1 97 ? 8.918 0.651 10.620 1.00 90.94 97 ALA A CA 1
ATOM 689 C C . ALA A 1 97 ? 7.697 0.966 9.739 1.00 90.94 97 ALA A C 1
ATOM 691 O O . ALA A 1 97 ? 7.828 1.399 8.597 1.00 90.94 97 ALA A O 1
ATOM 692 N N . LEU A 1 98 ? 6.492 0.817 10.295 1.00 93.44 98 LEU A N 1
ATOM 693 C CA . LEU A 1 98 ? 5.248 1.116 9.594 1.00 93.44 98 LEU A CA 1
ATOM 694 C C . LEU A 1 98 ? 4.997 2.626 9.429 1.00 93.44 98 LEU A C 1
ATOM 696 O O . LEU A 1 98 ? 4.429 3.064 8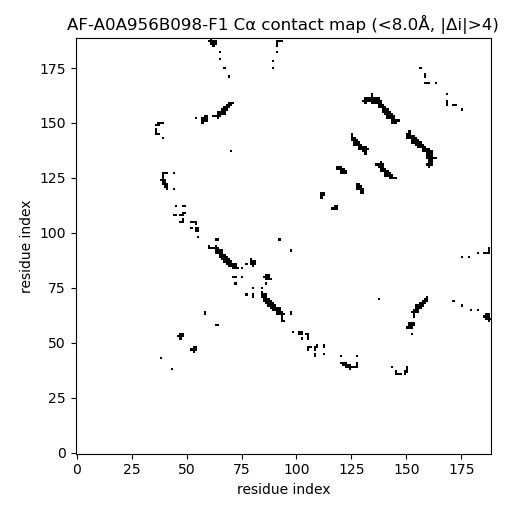.431 1.00 93.44 98 LEU A O 1
ATOM 700 N N . THR A 1 99 ? 5.412 3.440 10.399 1.00 92.31 99 THR A N 1
ATOM 701 C CA . THR A 1 99 ? 5.101 4.879 10.433 1.00 92.31 99 THR A CA 1
ATOM 702 C C . THR A 1 99 ? 5.539 5.653 9.177 1.00 92.31 99 THR A C 1
ATOM 704 O O . THR A 1 99 ? 4.688 6.345 8.609 1.00 92.31 99 THR A O 1
ATOM 707 N N . PRO A 1 100 ? 6.796 5.557 8.695 1.00 93.50 100 PRO A N 1
ATOM 708 C CA . PRO A 1 100 ? 7.208 6.272 7.488 1.00 93.50 100 PRO A CA 1
ATOM 709 C C . PRO A 1 100 ? 6.446 5.796 6.244 1.00 93.50 100 PRO A C 1
ATOM 711 O O . PRO A 1 100 ? 6.078 6.613 5.403 1.00 93.50 100 PRO A O 1
ATOM 714 N N . ARG A 1 101 ? 6.124 4.499 6.153 1.00 94.50 101 ARG A N 1
ATOM 715 C CA . ARG A 1 101 ? 5.367 3.927 5.028 1.00 94.50 101 ARG A CA 1
ATOM 716 C C . ARG A 1 101 ? 3.933 4.451 4.981 1.00 94.50 101 ARG A C 1
ATOM 718 O O . ARG A 1 101 ? 3.463 4.858 3.923 1.00 94.50 101 ARG A O 1
ATOM 725 N N . LEU A 1 102 ? 3.268 4.554 6.133 1.00 94.94 102 LEU A N 1
ATOM 726 C CA . LEU A 1 102 ? 1.939 5.165 6.228 1.00 94.94 102 LEU A CA 1
ATOM 727 C C . LEU A 1 102 ? 1.952 6.656 5.874 1.00 94.94 102 LEU A C 1
ATOM 729 O O . LEU A 1 102 ? 1.006 7.138 5.255 1.00 94.94 102 LEU A O 1
ATOM 733 N N . ALA A 1 103 ? 3.006 7.387 6.250 1.00 92.88 103 ALA A N 1
ATOM 734 C CA . ALA A 1 103 ? 3.161 8.791 5.877 1.00 92.88 103 ALA A CA 1
ATOM 735 C C . ALA A 1 103 ? 3.350 8.962 4.362 1.00 92.88 103 ALA A C 1
ATOM 737 O O . ALA A 1 103 ? 2.746 9.856 3.771 1.00 92.88 103 ALA A O 1
ATOM 738 N N . THR A 1 104 ? 4.135 8.090 3.723 1.00 92.50 104 THR A N 1
ATOM 739 C CA . THR A 1 104 ? 4.261 8.061 2.260 1.00 92.50 104 THR A CA 1
ATOM 740 C C . THR A 1 104 ? 2.922 7.757 1.599 1.00 92.50 104 THR A C 1
ATOM 742 O O . THR A 1 104 ? 2.456 8.584 0.827 1.00 92.50 104 THR A O 1
ATOM 745 N N . LEU A 1 105 ? 2.215 6.699 2.007 1.00 93.31 105 LEU A N 1
ATOM 746 C CA . LEU A 1 105 ? 0.889 6.394 1.457 1.00 93.31 105 LEU A CA 1
ATOM 747 C C . LEU A 1 105 ? -0.115 7.537 1.647 1.00 93.31 105 LEU A C 1
ATOM 749 O O . LEU A 1 105 ? -0.880 7.841 0.741 1.00 93.31 105 LEU A O 1
ATOM 753 N N . GLN A 1 106 ? -0.113 8.205 2.801 1.00 92.56 106 GLN A N 1
ATOM 754 C CA . GLN A 1 106 ? -0.951 9.383 3.032 1.00 92.56 106 GLN A CA 1
ATOM 755 C C . GLN A 1 106 ? -0.650 10.507 2.029 1.00 92.56 106 GLN A C 1
ATOM 757 O O . GLN A 1 106 ? -1.582 11.148 1.542 1.00 92.56 106 GLN A O 1
ATOM 762 N N . ARG A 1 107 ? 0.633 10.768 1.736 1.00 89.94 107 ARG A N 1
ATOM 763 C CA . ARG A 1 107 ? 1.040 11.765 0.735 1.00 89.94 107 ARG A CA 1
ATOM 764 C C . ARG A 1 107 ? 0.616 11.345 -0.665 1.00 89.94 107 ARG A C 1
ATOM 766 O O . ARG A 1 107 ? 0.039 12.174 -1.357 1.00 89.94 107 ARG A O 1
ATOM 773 N N . ASP A 1 108 ? 0.814 10.084 -1.029 1.00 88.25 108 ASP A N 1
ATOM 774 C CA . ASP A 1 108 ? 0.448 9.558 -2.347 1.00 88.25 108 ASP A CA 1
ATOM 775 C C . ASP A 1 108 ? -1.066 9.652 -2.569 1.00 88.25 108 ASP A C 1
ATOM 777 O O . ASP A 1 108 ? -1.528 10.173 -3.582 1.00 88.25 108 ASP A O 1
ATOM 781 N N . LEU A 1 109 ? -1.861 9.222 -1.584 1.00 88.75 109 LEU A N 1
ATOM 782 C CA . LEU A 1 109 ? -3.319 9.340 -1.632 1.00 88.75 109 LEU A CA 1
ATOM 783 C C . LEU A 1 109 ? -3.765 10.804 -1.712 1.00 88.75 109 LEU A C 1
ATOM 785 O O . LEU A 1 109 ? -4.715 11.118 -2.427 1.00 88.75 109 LEU A O 1
ATOM 789 N N . LYS A 1 110 ? -3.083 11.707 -0.997 1.00 87.81 110 LYS A N 1
ATOM 790 C CA . LYS A 1 110 ? -3.373 13.143 -1.044 1.00 87.81 110 LYS A CA 1
ATOM 791 C C . LYS A 1 110 ? -3.030 13.755 -2.402 1.00 87.81 110 LYS A C 1
ATOM 793 O O . LYS A 1 110 ? -3.841 14.530 -2.895 1.00 87.81 110 LYS A O 1
ATOM 798 N N . ALA A 1 111 ? -1.880 13.428 -2.990 1.00 84.62 111 ALA A N 1
ATOM 799 C CA . ALA A 1 111 ? -1.476 13.911 -4.311 1.00 84.62 111 ALA A CA 1
ATOM 800 C C . ALA A 1 111 ? -2.513 13.501 -5.363 1.00 84.62 111 ALA A C 1
ATOM 802 O O . ALA A 1 111 ? -3.113 14.353 -6.011 1.00 84.62 111 ALA A O 1
ATOM 803 N N . ARG A 1 112 ? -2.870 12.212 -5.375 1.00 79.75 112 ARG A N 1
ATOM 804 C CA . ARG A 1 112 ? -3.912 11.666 -6.254 1.00 79.75 112 ARG A CA 1
ATOM 805 C C . ARG A 1 112 ? -5.275 12.328 -6.068 1.00 79.75 112 ARG A C 1
ATOM 807 O O . ARG A 1 112 ? -6.032 12.414 -7.021 1.00 79.75 112 ARG A O 1
ATOM 814 N N . HIS A 1 113 ? -5.616 12.759 -4.852 1.00 78.00 113 HIS A N 1
ATOM 815 C CA . HIS A 1 113 ? -6.892 13.422 -4.570 1.00 78.00 113 HIS A CA 1
ATOM 816 C C . HIS A 1 113 ? -6.880 14.935 -4.863 1.00 78.00 113 HIS A C 1
ATOM 818 O O . HIS A 1 113 ? -7.919 15.496 -5.200 1.00 78.00 113 HIS A O 1
ATOM 824 N N . GLY A 1 114 ? -5.736 15.605 -4.694 1.00 68.12 114 GLY A N 1
ATOM 825 C CA . GLY A 1 114 ? -5.601 17.061 -4.783 1.00 68.12 114 GLY A CA 1
ATOM 826 C C . GLY A 1 114 ? -5.432 17.609 -6.200 1.00 68.12 114 GLY A C 1
ATOM 827 O O . GLY A 1 114 ? -5.696 18.788 -6.414 1.00 68.12 114 GLY A O 1
ATOM 828 N N . GLU A 1 115 ? -5.033 16.782 -7.166 1.00 57.88 115 GLU A N 1
ATOM 829 C CA . GLU A 1 115 ? -4.711 17.228 -8.530 1.00 57.88 115 GLU A CA 1
ATOM 830 C C . GLU A 1 115 ? -5.926 17.467 -9.444 1.00 57.88 115 GLU A C 1
ATOM 832 O O . GLU A 1 115 ? -5.759 17.777 -10.619 1.00 57.88 115 GLU A O 1
ATOM 837 N N . GLY A 1 116 ? -7.168 17.345 -8.960 1.00 47.78 116 GLY A N 1
ATOM 838 C CA . GLY A 1 116 ? -8.369 17.553 -9.791 1.00 47.78 116 GLY A CA 1
ATOM 839 C C . GLY A 1 116 ? -8.575 16.493 -10.887 1.00 47.78 116 GLY A C 1
ATOM 840 O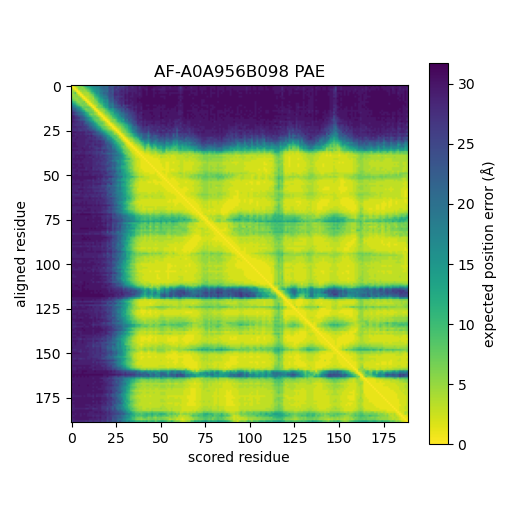 O . GLY A 1 116 ? -9.640 16.433 -11.497 1.00 47.78 116 GLY A O 1
ATOM 841 N N . ILE A 1 117 ? -7.597 15.610 -11.084 1.00 47.28 117 ILE A N 1
ATOM 842 C CA . ILE A 1 117 ? -7.749 14.297 -11.692 1.00 47.28 117 ILE A CA 1
ATOM 843 C C . ILE A 1 117 ? -8.460 13.457 -10.637 1.00 47.28 117 ILE A C 1
ATOM 845 O O . ILE A 1 117 ? -7.817 12.984 -9.707 1.00 47.28 117 ILE A O 1
ATOM 849 N N . ASP A 1 118 ? -9.788 13.345 -10.716 1.00 51.47 118 ASP A N 1
ATOM 850 C CA . ASP A 1 118 ? -10.560 12.492 -9.809 1.00 51.47 118 ASP A CA 1
ATOM 851 C C . ASP A 1 118 ? -9.934 11.089 -9.859 1.00 51.47 118 ASP A C 1
ATOM 853 O O . ASP A 1 118 ? -10.000 10.433 -10.908 1.00 51.47 118 ASP A O 1
ATOM 857 N N . PRO A 1 119 ? -9.224 10.637 -8.806 1.00 56.72 119 PRO A N 1
ATOM 858 C CA . PRO A 1 119 ? -8.574 9.350 -8.879 1.00 56.72 119 PRO A CA 1
ATOM 859 C C . PRO A 1 119 ? -9.709 8.348 -9.013 1.00 56.72 119 PRO A C 1
ATOM 861 O O . PRO A 1 119 ? -10.611 8.334 -8.172 1.00 56.72 119 PRO A O 1
ATOM 864 N N . GLN A 1 120 ? -9.689 7.544 -10.083 1.00 76.06 120 GLN A N 1
ATOM 865 C CA . GLN A 1 120 ? -10.665 6.482 -10.336 1.00 76.06 120 GLN A CA 1
ATOM 866 C C . GLN A 1 120 ? -10.485 5.356 -9.311 1.00 76.06 120 GLN A C 1
ATOM 868 O O . GLN A 1 120 ? -10.169 4.212 -9.637 1.00 76.06 120 GLN A O 1
ATOM 873 N N . VAL A 1 121 ? -10.635 5.702 -8.034 1.00 87.69 121 VAL A N 1
ATOM 874 C CA . VAL A 1 121 ? -10.610 4.775 -6.928 1.00 87.69 121 VAL A CA 1
ATOM 875 C C . VAL A 1 121 ? -11.877 3.958 -7.040 1.00 87.69 121 VAL A C 1
ATOM 877 O O . VAL A 1 121 ? -12.973 4.432 -6.739 1.00 87.69 121 VAL A O 1
ATOM 880 N N . THR A 1 122 ? -11.714 2.723 -7.483 1.00 91.19 122 THR A N 1
ATOM 881 C CA . THR A 1 122 ? -12.805 1.763 -7.576 1.00 91.19 122 THR A CA 1
ATOM 882 C C . THR A 1 122 ? -12.743 0.875 -6.349 1.00 91.19 122 THR A C 1
ATOM 884 O O . THR A 1 122 ? -11.712 0.258 -6.080 1.00 91.19 122 THR A O 1
ATOM 887 N N . CYS A 1 123 ? -13.832 0.830 -5.589 1.00 92.94 123 CYS A N 1
ATOM 888 C CA . CYS A 1 123 ? -13.940 -0.020 -4.411 1.00 92.94 123 CYS A CA 1
ATOM 889 C C . CYS A 1 123 ? -14.959 -1.129 -4.657 1.00 92.94 123 CYS A C 1
ATOM 891 O O . CYS A 1 123 ? -16.084 -0.857 -5.068 1.00 92.94 123 CYS A O 1
ATOM 893 N N . ASP A 1 124 ? -14.538 -2.351 -4.367 1.00 94.25 124 ASP A N 1
ATOM 894 C CA . ASP A 1 124 ? -15.337 -3.567 -4.325 1.00 94.25 124 ASP A CA 1
ATOM 895 C C . ASP A 1 124 ? -15.031 -4.240 -2.983 1.00 94.25 124 ASP A C 1
ATOM 897 O O . ASP A 1 124 ? -13.936 -4.778 -2.798 1.00 94.25 124 ASP A O 1
ATOM 901 N N . ASP A 1 125 ? -15.929 -4.060 -2.006 1.00 89.38 125 ASP A N 1
ATOM 902 C CA . ASP A 1 125 ? -15.732 -4.404 -0.590 1.00 89.38 125 ASP A CA 1
ATOM 903 C C . ASP A 1 125 ? -15.109 -5.812 -0.437 1.00 89.38 125 ASP A C 1
ATOM 905 O O . ASP A 1 125 ? -15.714 -6.789 -0.882 1.00 89.38 125 ASP A O 1
ATOM 909 N N . PRO A 1 126 ? -13.907 -5.958 0.168 1.00 94.31 126 PRO A N 1
ATOM 910 C CA . PRO A 1 126 ? -13.208 -4.985 1.020 1.00 94.31 126 PRO A CA 1
ATOM 911 C C . PRO A 1 126 ? -12.002 -4.280 0.380 1.00 94.31 126 PRO A C 1
ATOM 913 O O . PRO A 1 126 ? -11.094 -3.810 1.076 1.00 94.31 126 PRO A O 1
ATOM 916 N N . VAL A 1 127 ? -11.948 -4.237 -0.946 1.00 96.50 127 VAL A N 1
ATOM 917 C CA . VAL A 1 127 ? -10.774 -3.830 -1.712 1.00 96.50 127 VAL A CA 1
ATOM 918 C C . VAL A 1 127 ? -11.033 -2.531 -2.466 1.00 96.50 127 VAL A C 1
ATOM 920 O O . VAL A 1 127 ? -11.937 -2.445 -3.286 1.00 96.50 127 VAL A O 1
ATOM 923 N N . CYS A 1 128 ? -10.175 -1.537 -2.266 1.00 95.19 128 CYS A N 1
ATOM 924 C CA . CYS A 1 128 ? -10.144 -0.320 -3.071 1.00 95.19 128 CYS A CA 1
ATOM 925 C C . CYS A 1 128 ? -8.889 -0.290 -3.937 1.00 95.19 128 CYS A C 1
ATOM 927 O O . CYS A 1 128 ? -7.788 -0.525 -3.443 1.00 95.19 128 CYS A O 1
ATOM 929 N N . ARG A 1 129 ? -9.042 0.022 -5.222 1.00 93.00 129 ARG A N 1
ATOM 930 C CA . ARG A 1 129 ? -7.955 0.085 -6.203 1.00 93.00 129 ARG A CA 1
ATOM 931 C C . ARG A 1 129 ? -7.866 1.473 -6.792 1.00 93.00 129 ARG A C 1
ATOM 933 O O . ARG A 1 129 ? -8.900 2.070 -7.062 1.00 93.00 129 ARG A O 1
ATOM 940 N N . TYR A 1 130 ? -6.653 1.952 -7.014 1.00 89.25 130 TYR A N 1
ATOM 941 C CA . TYR A 1 130 ? -6.389 3.185 -7.739 1.00 89.25 130 TYR A CA 1
ATOM 942 C C . TYR A 1 130 ? -5.383 2.911 -8.864 1.00 89.25 130 TYR A C 1
ATOM 944 O O . TYR A 1 130 ? -4.409 2.184 -8.640 1.00 89.25 130 TYR A O 1
ATOM 952 N N . PRO A 1 131 ? -5.611 3.453 -10.071 1.00 86.88 131 PRO A N 1
ATOM 953 C CA . PRO A 1 131 ? -4.662 3.311 -11.165 1.00 86.88 131 PRO A CA 1
ATOM 954 C C . PRO A 1 131 ? -3.437 4.201 -10.930 1.00 86.88 131 PRO A C 1
ATOM 956 O O . PRO A 1 131 ? -3.507 5.193 -10.192 1.00 86.88 131 PRO A O 1
ATOM 959 N N . ALA A 1 132 ? -2.330 3.861 -11.587 1.00 85.88 132 ALA A N 1
ATOM 960 C CA . ALA A 1 132 ? -1.250 4.816 -11.788 1.00 85.88 132 ALA A CA 1
ATOM 961 C C . ALA A 1 132 ? -1.722 5.945 -12.708 1.00 85.88 132 ALA A C 1
ATOM 963 O O . ALA A 1 132 ? -2.561 5.736 -13.585 1.00 85.88 132 ALA A O 1
ATOM 964 N N . GLN A 1 133 ? -1.187 7.142 -12.495 1.00 78.75 133 GLN A N 1
ATOM 965 C CA . GLN A 1 133 ? -1.507 8.315 -13.311 1.00 78.75 133 GLN A CA 1
ATOM 966 C C . GLN A 1 133 ? -0.459 8.577 -14.401 1.00 78.75 133 GLN A C 1
ATOM 968 O O . GLN A 1 133 ? -0.746 9.273 -15.371 1.00 78.75 133 GLN A O 1
ATOM 973 N N . MET A 1 134 ? 0.739 8.004 -14.259 1.00 78.00 134 MET A N 1
ATOM 974 C CA . MET A 1 134 ? 1.864 8.133 -15.188 1.00 78.00 134 MET A CA 1
ATOM 975 C C . MET A 1 134 ? 2.587 6.789 -15.345 1.00 78.00 134 MET A C 1
ATOM 977 O O . MET A 1 134 ? 2.381 5.877 -14.550 1.00 78.00 134 MET A O 1
ATOM 981 N N . GLU A 1 135 ? 3.454 6.681 -16.354 1.00 72.19 135 GLU A N 1
ATOM 982 C CA . GLU A 1 135 ? 4.151 5.438 -16.723 1.00 72.19 135 GLU A CA 1
ATOM 983 C C . GLU A 1 135 ? 4.985 4.822 -15.580 1.00 72.19 135 GLU A C 1
ATOM 985 O O . GLU A 1 135 ? 4.984 3.614 -15.388 1.00 72.19 135 GLU A O 1
ATOM 990 N N . TYR A 1 136 ? 5.616 5.652 -14.755 1.00 74.50 136 TYR A N 1
ATOM 991 C CA . TYR A 1 136 ? 6.454 5.202 -13.632 1.00 74.50 136 TYR A CA 1
ATOM 992 C C . TYR A 1 136 ? 5.769 5.386 -12.273 1.00 74.50 136 TYR A C 1
ATOM 994 O O . TYR A 1 136 ? 6.394 5.296 -11.218 1.00 74.50 136 TYR A O 1
ATOM 1002 N N . ASP A 1 137 ? 4.476 5.714 -12.284 1.00 83.00 137 ASP A N 1
ATOM 1003 C CA . ASP A 1 137 ? 3.693 5.849 -11.065 1.00 83.00 137 ASP A CA 1
ATOM 1004 C C . ASP A 1 137 ? 3.181 4.476 -10.604 1.00 83.00 137 ASP A C 1
ATOM 1006 O O . ASP A 1 137 ? 2.962 3.567 -11.401 1.00 83.00 137 ASP A O 1
ATOM 1010 N N . LEU A 1 138 ? 2.966 4.307 -9.301 1.00 86.94 138 LEU A N 1
ATOM 1011 C CA . LEU A 1 138 ? 2.470 3.055 -8.737 1.00 86.94 138 LEU A CA 1
ATOM 1012 C C . LEU A 1 138 ? 0.938 3.020 -8.792 1.00 86.94 138 LEU A C 1
ATOM 1014 O O . LEU A 1 138 ? 0.260 3.818 -8.144 1.00 86.94 138 LEU A O 1
ATOM 1018 N N . ALA A 1 139 ? 0.373 2.032 -9.478 1.00 90.44 139 ALA A N 1
ATOM 1019 C CA . ALA A 1 139 ? -0.985 1.594 -9.201 1.00 90.44 139 ALA A CA 1
ATOM 1020 C C . ALA A 1 139 ? -1.024 0.954 -7.810 1.00 90.44 139 ALA A C 1
ATOM 1022 O O . ALA A 1 139 ? -0.030 0.405 -7.323 1.00 90.44 139 ALA A O 1
ATOM 1023 N N . GLY A 1 140 ? -2.174 0.984 -7.143 1.00 92.19 140 GLY A N 1
ATOM 1024 C CA . GLY A 1 140 ? -2.260 0.363 -5.831 1.00 92.19 140 GLY A CA 1
ATOM 1025 C C . GLY A 1 140 ? -3.613 -0.186 -5.448 1.00 92.19 140 GLY A C 1
ATOM 1026 O O . GLY A 1 140 ? -4.656 0.145 -6.008 1.00 92.19 140 GLY A O 1
ATOM 1027 N N . GLN A 1 141 ? -3.560 -1.078 -4.467 1.00 95.44 141 GLN A N 1
ATOM 1028 C CA . GLN A 1 141 ? -4.690 -1.777 -3.890 1.00 95.44 141 GLN A CA 1
ATOM 1029 C C . GLN A 1 141 ? -4.610 -1.687 -2.365 1.00 95.44 141 GLN A C 1
ATOM 1031 O O . GLN A 1 141 ? -3.653 -2.152 -1.745 1.00 95.44 141 GLN A O 1
ATOM 1036 N N . LEU A 1 142 ? -5.655 -1.133 -1.762 1.00 97.06 142 LEU A N 1
ATOM 1037 C CA . LEU A 1 142 ? -5.878 -1.089 -0.324 1.00 97.06 142 LEU A CA 1
ATOM 1038 C C . LEU A 1 142 ? -6.912 -2.153 0.030 1.00 97.06 142 LEU A C 1
ATOM 1040 O O . LEU A 1 142 ? -8.005 -2.158 -0.532 1.00 97.06 142 LEU A O 1
ATOM 1044 N N . THR A 1 143 ? -6.582 -3.050 0.954 1.00 97.38 143 THR A N 1
ATOM 1045 C CA . THR A 1 143 ? -7.552 -4.020 1.483 1.00 97.38 143 THR A CA 1
ATOM 1046 C C . THR A 1 143 ? -7.835 -3.704 2.934 1.00 97.38 143 THR A C 1
ATOM 1048 O O . THR A 1 143 ? -6.914 -3.489 3.733 1.00 97.38 143 THR A O 1
ATOM 1051 N N . PHE A 1 144 ? -9.118 -3.698 3.269 1.00 96.75 144 PHE A N 1
ATOM 1052 C CA . PHE A 1 144 ? -9.591 -3.411 4.606 1.00 96.75 144 PHE A CA 1
ATOM 1053 C C . PHE A 1 144 ? -10.183 -4.665 5.260 1.00 96.75 144 PHE A C 1
ATOM 1055 O O . PHE A 1 144 ? -10.627 -5.592 4.595 1.00 96.75 144 PHE A O 1
ATOM 1062 N N . ALA A 1 145 ? -10.183 -4.713 6.583 1.00 94.50 145 ALA A N 1
ATOM 1063 C CA . ALA A 1 145 ? -10.982 -5.649 7.356 1.00 94.50 145 ALA A CA 1
ATOM 1064 C C . ALA A 1 145 ? -12.116 -4.879 8.028 1.00 94.50 145 ALA A C 1
ATOM 1066 O O . ALA A 1 145 ? -11.896 -3.802 8.587 1.00 94.50 145 ALA A O 1
ATOM 1067 N N . HIS A 1 146 ? -13.323 -5.435 8.013 1.00 92.06 146 HIS A N 1
ATOM 1068 C CA . HIS A 1 146 ? -14.424 -4.902 8.809 1.00 92.06 146 HIS A CA 1
ATOM 1069 C C . HIS A 1 146 ? -14.111 -5.064 10.297 1.00 92.06 146 HIS A C 1
ATOM 1071 O O . HIS A 1 146 ? -13.748 -6.152 10.745 1.00 92.06 146 HIS A O 1
ATOM 1077 N N . ALA A 1 147 ? -14.253 -3.991 11.074 1.00 88.50 147 ALA A N 1
ATOM 1078 C CA . ALA A 1 147 ? -14.109 -4.040 12.525 1.00 88.50 147 ALA A CA 1
ATOM 1079 C C . ALA A 1 147 ? -15.201 -3.204 13.216 1.00 88.50 147 ALA A C 1
ATOM 1081 O O . ALA A 1 147 ? -15.746 -2.281 12.604 1.00 88.50 147 ALA A O 1
ATOM 1082 N N . PRO A 1 148 ? -15.509 -3.472 14.503 1.00 83.38 148 PRO A N 1
ATOM 1083 C CA . PRO A 1 148 ? -16.611 -2.811 15.215 1.00 83.38 148 PRO A CA 1
ATOM 1084 C C . PRO A 1 148 ? -16.507 -1.282 15.277 1.00 83.38 148 PRO A C 1
ATOM 1086 O O . PRO A 1 148 ? -17.510 -0.586 15.377 1.00 83.38 148 PRO A O 1
ATOM 1089 N N . VAL A 1 149 ? -15.282 -0.761 15.221 1.00 84.94 149 VAL A N 1
ATOM 1090 C CA . VAL A 1 149 ? -14.962 0.673 15.298 1.00 84.94 149 VAL A CA 1
ATOM 1091 C C . VAL A 1 149 ? -14.682 1.296 13.922 1.00 84.94 149 VAL A C 1
ATOM 1093 O O . VAL A 1 149 ? -14.185 2.416 13.843 1.00 84.94 149 VAL A O 1
ATOM 1096 N N . GLY A 1 150 ? -14.992 0.573 12.842 1.00 89.69 150 GLY A N 1
ATOM 1097 C CA . GLY A 1 150 ? -14.769 0.976 11.453 1.00 89.69 150 GLY A CA 1
ATOM 1098 C C . GLY A 1 150 ? -13.710 0.129 10.733 1.00 89.69 150 GLY A C 1
ATOM 1099 O O . GLY A 1 150 ? -13.021 -0.668 11.374 1.00 89.69 150 GLY A O 1
ATOM 1100 N N . PRO A 1 151 ? -13.568 0.280 9.403 1.00 94.94 151 PRO A N 1
ATOM 1101 C CA . PRO A 1 151 ? -12.681 -0.547 8.600 1.00 94.94 151 PRO A CA 1
ATOM 1102 C C . PRO A 1 151 ? -11.217 -0.341 8.985 1.00 94.94 151 PRO A C 1
ATOM 1104 O O . PRO A 1 151 ? -10.778 0.784 9.243 1.00 94.94 151 PRO A O 1
ATOM 1107 N N . ARG A 1 152 ? -10.454 -1.433 9.005 1.00 96.19 152 ARG A N 1
ATOM 1108 C CA . ARG A 1 152 ? -9.026 -1.436 9.321 1.00 96.19 152 ARG A CA 1
ATOM 1109 C C . ARG A 1 152 ? -8.202 -1.731 8.085 1.00 96.19 152 ARG A C 1
ATOM 1111 O O . ARG A 1 152 ? -8.454 -2.731 7.432 1.00 96.19 152 ARG A O 1
ATOM 1118 N N . LEU A 1 153 ? -7.222 -0.893 7.768 1.00 96.94 153 LEU A N 1
ATOM 1119 C CA . LEU A 1 153 ? -6.276 -1.157 6.689 1.00 96.94 153 LEU A CA 1
ATOM 1120 C C . LEU A 1 153 ? -5.387 -2.333 7.101 1.00 96.94 153 LEU A C 1
ATOM 1122 O O . LEU A 1 153 ? -4.661 -2.237 8.089 1.00 96.94 153 LEU A O 1
ATOM 1126 N N . VAL A 1 154 ? -5.457 -3.431 6.349 1.00 96.69 154 VAL A N 1
ATOM 1127 C CA . VAL A 1 154 ? -4.716 -4.668 6.652 1.00 96.69 154 VAL A CA 1
ATOM 1128 C C . VAL A 1 154 ? -3.677 -5.012 5.595 1.00 96.69 154 VAL A C 1
ATOM 1130 O O . VAL A 1 154 ? -2.725 -5.735 5.888 1.00 96.69 154 VAL A O 1
ATOM 1133 N N . GLN A 1 155 ? -3.830 -4.480 4.382 1.00 97.50 155 GLN A N 1
ATOM 1134 C CA . GLN A 1 155 ? -2.912 -4.744 3.282 1.00 97.50 155 GLN A CA 1
ATOM 1135 C C . GLN A 1 155 ? -2.830 -3.560 2.322 1.00 97.50 155 GLN A C 1
ATOM 1137 O O . GLN A 1 155 ? -3.843 -2.935 1.996 1.00 97.50 155 GLN A O 1
ATOM 1142 N N . VAL A 1 156 ? -1.618 -3.318 1.836 1.00 97.62 156 VAL A N 1
ATOM 1143 C CA . VAL A 1 156 ? -1.294 -2.370 0.773 1.00 97.62 156 VAL A CA 1
ATOM 1144 C C . VAL A 1 156 ? -0.471 -3.114 -0.271 1.00 97.62 156 VAL A C 1
ATOM 1146 O O . VAL A 1 156 ? 0.560 -3.695 0.053 1.00 97.62 156 VAL A O 1
ATOM 1149 N N . VAL A 1 157 ? -0.935 -3.107 -1.517 1.00 97.25 157 VAL A N 1
ATOM 1150 C CA . VAL A 1 157 ? -0.176 -3.594 -2.675 1.00 97.25 157 VAL A CA 1
ATOM 1151 C C . VAL A 1 157 ? 0.066 -2.405 -3.584 1.00 97.25 157 VAL A C 1
ATOM 1153 O O . VAL A 1 157 ? -0.888 -1.709 -3.924 1.00 97.25 157 VAL A O 1
ATOM 1156 N N . GLN A 1 158 ? 1.311 -2.173 -3.975 1.00 95.12 158 GLN A N 1
ATOM 1157 C CA . GLN A 1 158 ? 1.684 -1.161 -4.953 1.00 95.12 158 GLN A CA 1
ATOM 1158 C C . GLN A 1 158 ? 2.454 -1.836 -6.086 1.00 95.12 158 GLN A C 1
ATOM 1160 O O . GLN A 1 158 ? 3.431 -2.541 -5.842 1.00 95.12 158 GLN A O 1
ATOM 1165 N N . VAL A 1 159 ? 1.981 -1.655 -7.311 1.00 92.81 159 VAL A N 1
ATOM 1166 C CA . VAL A 1 159 ? 2.594 -2.197 -8.526 1.00 92.81 159 VAL A CA 1
ATOM 1167 C C . VAL A 1 159 ? 2.803 -1.028 -9.468 1.00 92.81 159 VAL A C 1
ATOM 1169 O O . VAL A 1 159 ? 1.880 -0.240 -9.648 1.00 92.81 159 VAL A O 1
ATOM 1172 N N . GLU A 1 160 ? 3.985 -0.897 -10.053 1.00 89.00 160 GLU A N 1
ATOM 1173 C CA . GLU A 1 160 ? 4.229 0.074 -11.124 1.00 89.00 160 GLU A CA 1
ATOM 1174 C C . GLU A 1 160 ? 3.150 -0.047 -12.208 1.00 89.00 160 GLU A C 1
ATOM 1176 O O . GLU A 1 160 ? 2.871 -1.1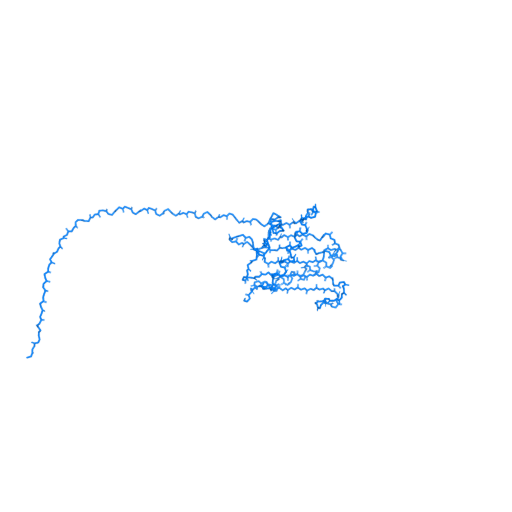36 -12.715 1.00 89.00 160 GLU A O 1
ATOM 1181 N N . GLY A 1 161 ? 2.442 1.056 -12.450 1.00 63.59 161 GLY A N 1
ATOM 1182 C CA . GLY A 1 161 ? 1.167 1.065 -13.159 1.00 63.59 161 GLY A CA 1
ATOM 1183 C C . GLY A 1 161 ? 1.194 1.748 -14.521 1.00 63.59 161 GLY A C 1
ATOM 1184 O O . GLY A 1 161 ? 0.125 1.966 -15.093 1.00 63.59 161 GLY A O 1
ATOM 1185 N N . GLY A 1 162 ? 2.369 2.045 -15.072 1.00 64.56 162 GLY A N 1
ATOM 1186 C CA . GLY A 1 162 ? 2.499 2.251 -16.508 1.00 64.56 162 GLY A CA 1
ATOM 1187 C C . GLY A 1 162 ? 2.482 0.950 -17.297 1.00 64.56 162 GLY A C 1
ATOM 1188 O O . GLY A 1 162 ? 2.651 -0.139 -16.737 1.00 64.56 162 GLY A O 1
ATOM 1189 N N . PRO A 1 163 ? 2.308 1.042 -18.623 1.00 55.16 163 PRO A N 1
ATOM 1190 C CA . PRO A 1 163 ? 2.465 -0.101 -19.497 1.00 55.16 163 PRO A CA 1
ATOM 1191 C C . PRO A 1 163 ? 3.959 -0.406 -19.659 1.00 55.16 163 PRO A C 1
ATOM 1193 O O . PRO A 1 163 ? 4.528 -0.157 -20.712 1.00 55.16 163 PRO A O 1
ATOM 1196 N N . VAL A 1 164 ? 4.594 -0.987 -18.636 1.00 64.38 164 VAL A N 1
ATOM 1197 C CA . VAL A 1 164 ? 5.868 -1.686 -18.853 1.00 64.38 164 VAL A CA 1
ATOM 1198 C C . VAL A 1 164 ? 5.580 -2.889 -19.755 1.00 64.38 164 VAL A C 1
ATOM 1200 O O . VAL A 1 164 ? 6.197 -3.029 -20.801 1.00 64.38 164 VAL A O 1
ATOM 1203 N N . THR A 1 165 ? 4.572 -3.700 -19.391 1.00 80.88 165 THR A N 1
ATOM 1204 C CA . THR A 1 165 ? 3.812 -4.649 -20.237 1.00 80.88 165 THR A CA 1
ATOM 1205 C C . THR A 1 165 ? 2.608 -5.208 -19.443 1.00 80.88 165 THR A C 1
ATOM 1207 O O . THR A 1 165 ? 2.709 -5.342 -18.218 1.00 80.88 165 THR A O 1
ATOM 1210 N N . PRO A 1 166 ? 1.480 -5.601 -20.074 1.00 84.06 166 PRO A N 1
ATOM 1211 C CA . PRO A 1 166 ? 0.403 -6.338 -19.394 1.00 84.06 166 PRO A CA 1
ATOM 1212 C C . PRO A 1 166 ? 0.888 -7.621 -18.700 1.00 84.06 166 PRO A C 1
ATOM 1214 O O . PRO A 1 166 ? 0.385 -7.998 -17.638 1.00 84.06 166 PRO A O 1
ATOM 1217 N N . GLU A 1 167 ? 1.889 -8.279 -19.282 1.00 85.94 167 GLU A N 1
ATOM 1218 C CA . GLU A 1 167 ? 2.528 -9.478 -18.751 1.00 85.94 167 GLU A CA 1
ATOM 1219 C C . GLU A 1 167 ? 3.231 -9.198 -17.420 1.00 85.94 167 GLU A C 1
ATOM 1221 O O . GLU A 1 167 ? 3.038 -9.953 -16.463 1.00 85.94 167 GLU A O 1
ATOM 1226 N N . PHE A 1 168 ? 3.986 -8.096 -17.325 1.00 87.44 168 PHE A N 1
ATOM 1227 C CA . PHE A 1 168 ? 4.620 -7.666 -16.079 1.00 87.44 168 PHE A CA 1
ATOM 1228 C C . PHE A 1 168 ? 3.579 -7.421 -14.987 1.00 87.44 168 PHE A C 1
ATOM 1230 O O . PHE A 1 168 ? 3.685 -7.987 -13.899 1.00 87.44 168 PHE A O 1
ATOM 1237 N N . THR A 1 169 ? 2.538 -6.638 -15.283 1.00 87.25 169 THR A N 1
ATOM 1238 C CA . THR A 1 169 ? 1.481 -6.324 -14.313 1.00 87.25 169 THR A CA 1
ATOM 1239 C C . THR A 1 169 ? 0.771 -7.594 -13.836 1.00 87.25 169 THR A C 1
ATOM 1241 O O . THR A 1 169 ? 0.562 -7.781 -12.635 1.00 87.25 169 THR A O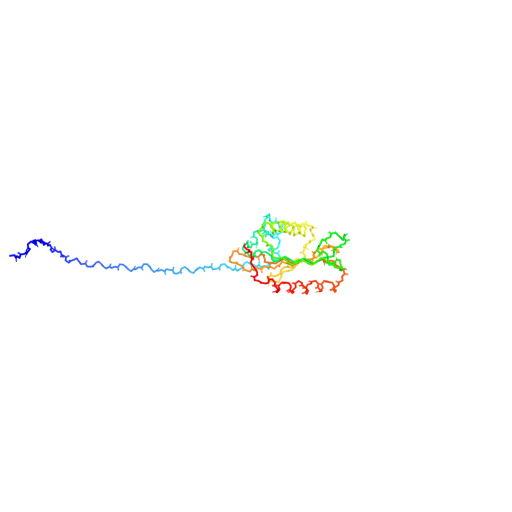 1
ATOM 1244 N N . SER A 1 170 ? 0.447 -8.511 -14.753 1.00 89.06 170 SER A N 1
ATOM 1245 C CA . SER A 1 170 ? -0.159 -9.805 -14.418 1.00 89.06 170 SER A CA 1
ATOM 1246 C C . SER A 1 170 ? 0.757 -10.655 -13.529 1.00 89.06 170 SER A C 1
ATOM 1248 O O . SER A 1 170 ? 0.319 -11.175 -12.499 1.00 89.06 170 SER A O 1
ATOM 1250 N N . ALA A 1 171 ? 2.047 -10.754 -13.868 1.00 91.06 171 ALA A N 1
ATOM 1251 C CA . ALA A 1 171 ? 3.033 -11.481 -13.071 1.00 91.06 171 ALA A CA 1
ATOM 1252 C C . ALA A 1 171 ? 3.225 -10.857 -11.678 1.00 91.06 171 ALA A C 1
ATOM 1254 O O . ALA A 1 171 ? 3.289 -11.584 -10.683 1.00 91.06 171 ALA A O 1
ATOM 1255 N N . ALA A 1 172 ? 3.250 -9.526 -11.585 1.00 92.31 172 ALA A N 1
ATOM 1256 C CA . ALA A 1 172 ? 3.356 -8.785 -10.334 1.00 92.31 172 ALA A CA 1
ATOM 1257 C C . ALA A 1 172 ? 2.163 -9.062 -9.408 1.00 92.31 172 ALA A C 1
ATOM 1259 O O . ALA A 1 172 ? 2.357 -9.402 -8.239 1.00 92.31 172 ALA A O 1
ATOM 1260 N N . TYR A 1 173 ? 0.931 -9.003 -9.925 1.00 92.25 173 TYR A N 1
ATOM 1261 C CA . TYR A 1 173 ? -0.260 -9.329 -9.135 1.00 92.25 173 TYR A CA 1
ATOM 1262 C C . TYR A 1 173 ? -0.347 -10.814 -8.773 1.00 92.25 173 TYR A C 1
ATOM 1264 O O . TYR A 1 173 ? -0.762 -11.145 -7.659 1.00 92.25 173 TYR A O 1
ATOM 1272 N N . ALA A 1 174 ? 0.075 -11.717 -9.662 1.00 94.38 174 ALA A N 1
ATOM 1273 C CA . ALA A 1 174 ? 0.143 -13.144 -9.360 1.00 94.38 174 ALA A CA 1
ATOM 1274 C C . ALA A 1 174 ? 1.130 -13.424 -8.217 1.00 94.38 174 ALA A C 1
ATOM 1276 O O . ALA A 1 174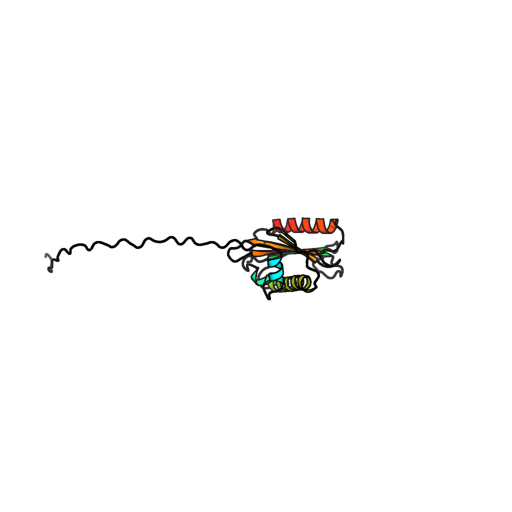 ? 0.795 -14.146 -7.272 1.00 94.38 174 ALA A O 1
ATOM 1277 N N . TRP A 1 175 ? 2.315 -12.812 -8.267 1.00 95.44 175 TRP A N 1
ATOM 1278 C CA . TRP A 1 175 ? 3.316 -12.896 -7.209 1.00 95.44 175 TRP A CA 1
ATOM 1279 C C . TRP A 1 175 ? 2.806 -12.282 -5.899 1.00 95.44 175 TRP A C 1
ATOM 1281 O O . TRP A 1 175 ? 2.857 -12.943 -4.861 1.00 95.44 175 TRP A O 1
ATOM 1291 N N . ALA A 1 176 ? 2.212 -11.083 -5.938 1.00 95.62 176 ALA A N 1
ATOM 1292 C CA . ALA A 1 176 ? 1.603 -10.454 -4.766 1.00 95.62 176 ALA A CA 1
ATOM 1293 C C . ALA A 1 176 ? 0.540 -11.369 -4.136 1.00 95.62 176 ALA A C 1
ATOM 1295 O O . ALA A 1 176 ? 0.540 -11.585 -2.926 1.00 95.62 176 ALA A O 1
ATOM 1296 N N . GLY A 1 177 ? -0.313 -11.995 -4.952 1.00 96.38 177 GLY A N 1
ATOM 1297 C CA . GLY A 1 177 ? -1.302 -12.974 -4.502 1.00 96.38 177 GLY A CA 1
ATOM 1298 C C . GLY A 1 177 ? -0.693 -14.184 -3.785 1.00 96.38 177 GLY A C 1
ATOM 1299 O O . GLY A 1 177 ? -1.267 -14.668 -2.808 1.00 96.38 177 GLY A O 1
ATOM 1300 N N . GLN A 1 178 ? 0.470 -14.669 -4.230 1.00 97.00 178 GLN A N 1
ATOM 1301 C CA . GLN A 1 178 ? 1.203 -15.734 -3.536 1.00 97.00 178 GLN A CA 1
ATOM 1302 C C . GLN A 1 178 ? 1.707 -15.264 -2.166 1.00 97.00 178 GLN A C 1
ATOM 1304 O O . GLN A 1 178 ? 1.493 -15.966 -1.177 1.00 97.00 178 GLN A O 1
ATOM 1309 N N . GLN A 1 179 ? 2.291 -14.065 -2.086 1.00 97.00 179 GLN A N 1
ATOM 1310 C CA . GLN A 1 179 ? 2.801 -13.513 -0.825 1.00 97.00 179 GLN A CA 1
ATOM 1311 C C . GLN A 1 179 ? 1.687 -13.221 0.182 1.00 97.00 179 GLN A C 1
ATOM 1313 O O . GLN A 1 179 ? 1.837 -13.505 1.367 1.00 97.00 179 GLN A O 1
ATOM 1318 N N . ILE A 1 180 ? 0.531 -12.740 -0.285 1.00 95.62 180 ILE A N 1
ATOM 1319 C CA . ILE A 1 180 ? -0.657 -12.535 0.557 1.00 95.62 180 ILE A CA 1
ATOM 1320 C C . ILE A 1 180 ? -1.069 -13.838 1.236 1.00 95.62 180 ILE A C 1
ATOM 1322 O O . ILE A 1 180 ? -1.330 -13.846 2.437 1.00 95.62 180 ILE A O 1
ATOM 1326 N N . ARG A 1 181 ? -1.095 -14.948 0.489 1.00 95.31 181 ARG A N 1
ATOM 1327 C CA . ARG A 1 181 ? -1.416 -16.264 1.055 1.00 95.31 181 ARG A CA 1
ATOM 1328 C C . ARG A 1 181 ? -0.338 -16.751 2.021 1.00 95.31 181 ARG A C 1
ATOM 1330 O O . ARG A 1 181 ? -0.682 -17.263 3.079 1.00 95.31 181 ARG A O 1
ATOM 1337 N N . ALA A 1 182 ? 0.937 -16.571 1.681 1.00 93.62 182 ALA A N 1
ATOM 1338 C CA . ALA A 1 182 ? 2.057 -17.007 2.514 1.00 93.62 182 ALA A CA 1
ATOM 1339 C C . ALA A 1 182 ? 2.144 -16.247 3.851 1.00 93.62 182 ALA A C 1
ATOM 1341 O O . ALA A 1 182 ? 2.497 -16.828 4.872 1.00 93.62 182 ALA A O 1
ATOM 1342 N N . LEU A 1 183 ? 1.793 -14.958 3.853 1.00 90.81 183 LEU A N 1
ATOM 1343 C CA . LEU A 1 183 ? 1.893 -14.059 5.011 1.00 90.81 183 LEU A CA 1
ATOM 1344 C C . LEU A 1 183 ? 0.539 -13.811 5.704 1.00 90.81 183 LEU A C 1
ATOM 1346 O O . LEU A 1 183 ? 0.417 -12.928 6.572 1.00 90.81 183 LEU A O 1
ATOM 1350 N N . ALA A 1 184 ? -0.486 -14.577 5.319 1.00 87.44 184 ALA A N 1
ATOM 1351 C CA . ALA A 1 184 ? -1.823 -14.502 5.886 1.00 87.44 184 ALA A CA 1
ATOM 1352 C C . ALA A 1 184 ? -1.804 -14.808 7.392 1.00 87.44 184 ALA A C 1
ATOM 1354 O O . ALA A 1 184 ? -1.075 -15.673 7.869 1.00 87.44 184 ALA A O 1
ATOM 1355 N N . GLY A 1 185 ? -2.616 -14.083 8.164 1.00 81.19 185 GLY A N 1
ATOM 1356 C CA . GLY A 1 185 ? -2.777 -14.326 9.603 1.00 81.19 185 GLY A CA 1
ATOM 1357 C C . GLY A 1 185 ? -1.595 -13.918 10.493 1.00 81.19 185 GLY A C 1
ATOM 1358 O O . GLY A 1 185 ? -1.718 -14.005 11.715 1.00 81.19 185 GLY A O 1
ATOM 1359 N N . GLY A 1 186 ? -0.486 -13.434 9.921 1.00 84.62 186 GLY A N 1
ATOM 1360 C CA . GLY A 1 186 ? 0.632 -12.891 10.694 1.00 84.62 186 GLY A CA 1
ATOM 1361 C C . GLY A 1 186 ? 0.214 -11.717 11.591 1.00 84.62 186 GLY A C 1
ATOM 1362 O O . GLY A 1 186 ? -0.727 -10.979 11.287 1.00 84.62 186 GLY A O 1
ATOM 1363 N N . ARG A 1 187 ? 0.928 -11.536 12.702 1.00 89.19 187 ARG A N 1
ATOM 1364 C CA . ARG A 1 187 ? 0.708 -10.460 13.681 1.00 89.19 187 ARG A CA 1
ATOM 1365 C C . ARG A 1 187 ? 2.020 -9.751 13.983 1.00 89.19 187 ARG A C 1
ATOM 1367 O O . ARG A 1 187 ? 3.085 -10.282 13.673 1.00 89.19 187 ARG A O 1
ATOM 1374 N N . CYS A 1 188 ? 1.929 -8.564 14.570 1.00 91.06 188 CYS A N 1
ATOM 1375 C CA . CYS A 1 188 ? 3.110 -7.899 15.092 1.00 91.06 188 CYS A CA 1
ATOM 1376 C C . CYS A 1 188 ? 3.593 -8.599 16.372 1.00 91.06 188 CYS A C 1
ATOM 1378 O O . CYS A 1 188 ? 2.746 -9.087 17.130 1.00 91.06 188 CYS A O 1
ATOM 1380 N N . PRO A 1 189 ? 4.919 -8.681 16.580 1.00 82.44 189 PRO A N 1
ATOM 1381 C CA . PRO A 1 189 ? 5.501 -9.183 17.821 1.00 82.44 189 PRO A CA 1
ATOM 1382 C C . PRO A 1 189 ? 5.192 -8.269 19.014 1.00 82.44 189 PRO A C 1
ATOM 1384 O O . PRO A 1 189 ? 4.956 -7.055 18.799 1.00 82.44 189 PRO A O 1
#

pLDDT: mean 81.85, std 16.65, range [36.75, 97.62]

Solvent-accessible surface area (backbone atoms only — not comparable to full-atom values): 11268 Å² total; per-residue (Å²): 142,83,88,82,87,84,93,83,84,90,84,89,79,82,90,74,84,84,76,83,79,74,82,76,80,77,81,74,79,74,78,77,79,76,75,79,82,63,76,63,40,53,67,50,56,48,47,31,27,73,39,88,64,35,50,59,71,24,41,48,72,64,48,21,31,41,40,33,42,34,40,73,44,86,84,74,75,56,91,63,43,42,100,83,36,39,28,70,49,76,46,78,33,34,70,76,73,30,51,63,55,42,52,50,51,34,50,53,43,27,52,46,61,68,69,77,52,75,61,70,47,48,48,57,79,55,36,36,33,35,70,30,91,43,64,86,29,58,12,36,37,42,32,44,41,89,45,100,92,38,56,25,45,44,33,41,40,36,35,49,39,22,87,85,40,73,64,55,50,51,51,48,51,53,50,49,55,51,50,52,63,74,58,54,91,60,59,41,132